Protein AF-M6ZSZ3-F1 (afdb_monomer_lite)

Organism: NCBI:txid1193029

Secondary structure (DSSP, 8-state):
--PPPTT--------TTSPPBPPPEE-BPP-SSSTTPPPBTHHHHHHHHHHTT-TT--EEETT-TTGGGSEEEETTEEEE-S-TT-EEEES-GGG--SEE--GGGHHHHEEEETTEEEE--S--GGGGSS---PPPPEEEEPPSEEEE---SSHHHHTTSTT-GGG---HHHHHHHHHHHS-TT-EEEEEESS---S-TTTEEEEEEEEEE-STTSPPEEEEEEEE--

Radius of gyration: 18.66 Å; chains: 1; bounding box: 53×41×51 Å

pLDDT: mean 83.31, std 17.2, range [32.62, 98.5]

Structure (mmCIF, N/CA/C/O backbone):
data_AF-M6ZSZ3-F1
#
_entry.id   AF-M6ZSZ3-F1
#
loop_
_atom_site.group_PDB
_atom_site.id
_atom_site.type_symbol
_atom_site.label_atom_id
_atom_site.label_alt_id
_atom_site.label_comp_id
_atom_site.label_asym_id
_atom_site.label_entity_id
_atom_site.label_seq_id
_atom_site.pdbx_PDB_ins_code
_atom_site.Cartn_x
_atom_site.Cartn_y
_atom_site.Cartn_z
_atom_site.occupancy
_atom_site.B_iso_or_equiv
_atom_site.auth_seq_id
_atom_site.auth_comp_id
_atom_site.auth_asym_id
_atom_site.auth_atom_id
_atom_site.pdbx_PDB_model_num
ATOM 1 N N . MET A 1 1 ? 32.249 -10.716 31.948 1.00 37.41 1 MET A N 1
ATOM 2 C CA . MET A 1 1 ? 31.843 -10.524 30.539 1.00 37.41 1 MET A CA 1
ATOM 3 C C . MET A 1 1 ? 31.683 -11.897 29.918 1.00 37.41 1 MET A C 1
ATOM 5 O O . MET A 1 1 ? 32.656 -12.636 29.873 1.00 37.41 1 MET A O 1
ATOM 9 N N . THR A 1 2 ? 30.470 -12.286 29.540 1.00 36.56 2 THR A N 1
ATOM 10 C CA . THR A 1 2 ? 30.207 -13.582 28.904 1.00 36.56 2 THR A CA 1
ATOM 11 C C . THR A 1 2 ? 30.373 -13.442 27.392 1.00 36.56 2 THR A C 1
ATOM 13 O O . THR A 1 2 ? 29.645 -12.696 26.741 1.00 36.56 2 THR A O 1
ATOM 16 N N . PHE A 1 3 ? 31.377 -14.125 26.840 1.00 42.56 3 PHE A N 1
ATOM 17 C CA . PHE A 1 3 ? 31.592 -14.234 25.398 1.00 42.56 3 PHE A CA 1
ATOM 18 C C . PHE A 1 3 ? 30.433 -15.018 24.769 1.00 42.56 3 PHE A C 1
ATOM 20 O O . PHE A 1 3 ? 30.128 -16.125 25.213 1.00 42.56 3 PHE A O 1
ATOM 27 N N . ARG A 1 4 ? 29.785 -14.456 23.741 1.00 41.44 4 ARG A N 1
ATOM 28 C CA . ARG A 1 4 ? 28.841 -15.202 22.896 1.00 41.44 4 ARG A CA 1
ATOM 29 C C . ARG A 1 4 ? 29.601 -15.840 21.727 1.00 41.44 4 ARG A C 1
ATOM 31 O O . ARG A 1 4 ? 30.419 -15.145 21.123 1.00 41.44 4 ARG A O 1
ATOM 38 N N . PRO A 1 5 ? 29.350 -17.118 21.392 1.00 47.47 5 PRO A N 1
ATOM 39 C CA . PRO A 1 5 ? 29.973 -17.757 20.240 1.00 47.47 5 PRO A CA 1
ATOM 40 C C . PRO A 1 5 ? 29.520 -17.093 18.938 1.00 47.47 5 PRO A C 1
ATOM 42 O O . PRO A 1 5 ? 28.344 -16.766 18.762 1.00 47.47 5 PRO A O 1
ATOM 45 N N . THR A 1 6 ? 30.449 -16.929 18.004 1.00 43.16 6 THR A N 1
ATOM 46 C CA . THR A 1 6 ? 30.169 -16.542 16.621 1.00 43.16 6 THR A CA 1
ATOM 47 C C . THR A 1 6 ? 29.217 -17.557 15.982 1.00 43.16 6 THR A C 1
ATOM 49 O O . THR A 1 6 ? 29.525 -18.743 15.917 1.00 43.16 6 THR A O 1
ATOM 52 N N . GLY A 1 7 ? 28.050 -17.092 15.523 1.00 43.25 7 GLY A N 1
ATOM 53 C CA . GLY A 1 7 ? 27.051 -17.925 14.840 1.00 43.25 7 GLY A CA 1
ATOM 54 C C . GLY A 1 7 ? 25.800 -18.277 15.651 1.00 43.25 7 GLY A C 1
ATOM 55 O O . GLY A 1 7 ? 24.940 -18.985 15.138 1.00 43.25 7 GLY A O 1
ATOM 56 N N . SER A 1 8 ? 25.636 -17.775 16.880 1.00 40.19 8 SER A N 1
ATOM 57 C CA . SER A 1 8 ? 24.341 -17.880 17.561 1.00 40.19 8 SER A CA 1
ATOM 58 C C . SER A 1 8 ? 23.297 -17.026 16.832 1.00 40.19 8 SER A C 1
ATOM 60 O O . SER A 1 8 ? 23.413 -15.796 16.833 1.00 40.19 8 SER A O 1
ATOM 62 N N . THR A 1 9 ? 22.286 -17.660 16.231 1.00 42.00 9 THR A N 1
ATOM 63 C CA . THR A 1 9 ? 21.082 -16.989 15.725 1.00 42.00 9 THR A CA 1
ATOM 64 C C . THR A 1 9 ? 20.547 -16.082 16.824 1.00 42.00 9 THR A C 1
ATOM 66 O O . THR A 1 9 ? 20.255 -16.541 17.931 1.00 42.00 9 THR A O 1
ATOM 69 N N . ILE A 1 10 ? 20.451 -14.783 16.541 1.00 45.62 10 ILE A N 1
ATOM 70 C CA . ILE A 1 10 ? 19.734 -13.862 17.415 1.00 45.62 10 ILE A CA 1
ATOM 71 C C . ILE A 1 10 ? 18.268 -14.278 17.322 1.00 45.62 10 ILE A C 1
ATOM 73 O O . ILE A 1 10 ? 17.560 -13.872 16.407 1.00 45.62 10 ILE A O 1
ATOM 77 N N . ILE A 1 11 ? 17.811 -15.107 18.258 1.00 47.00 11 ILE A N 1
ATOM 78 C CA . ILE A 1 11 ? 16.389 -15.173 18.565 1.00 47.00 11 ILE A CA 1
ATOM 79 C C . ILE A 1 11 ? 16.110 -13.830 19.232 1.00 47.00 11 ILE A C 1
ATOM 81 O O . ILE A 1 11 ? 16.438 -13.622 20.403 1.00 47.00 11 ILE A O 1
ATOM 85 N N . LEU A 1 12 ? 15.637 -12.867 18.437 1.00 45.81 12 LEU A N 1
ATOM 86 C CA . LEU A 1 12 ? 15.019 -11.658 18.958 1.00 45.81 12 LEU A CA 1
ATOM 87 C C . LEU A 1 12 ? 13.814 -12.160 19.745 1.00 45.81 12 LEU A C 1
ATOM 89 O O . LEU A 1 12 ? 12.792 -12.498 19.160 1.00 45.81 12 LEU A O 1
ATOM 93 N N . GLY A 1 13 ? 14.020 -12.354 21.048 1.00 40.59 13 GLY A N 1
ATOM 94 C CA . GLY A 1 13 ? 13.034 -12.948 21.934 1.00 40.59 13 GLY A CA 1
ATOM 95 C C . GLY A 1 13 ? 11.704 -12.211 21.866 1.00 40.59 13 GLY A C 1
ATOM 96 O O . GLY A 1 13 ? 11.657 -11.048 21.455 1.00 40.59 13 GLY A O 1
ATOM 97 N N . ASP A 1 14 ? 10.669 -12.919 22.312 1.00 41.91 14 ASP A N 1
ATOM 98 C CA . ASP A 1 14 ? 9.266 -12.526 22.463 1.00 41.91 14 ASP A CA 1
ATOM 99 C C . ASP A 1 14 ? 9.074 -11.297 23.371 1.00 41.91 14 ASP A C 1
ATOM 101 O O . ASP A 1 14 ? 8.369 -11.329 24.378 1.00 41.91 14 ASP A O 1
ATOM 105 N N . ASN A 1 15 ? 9.724 -10.182 23.053 1.00 51.09 15 ASN A N 1
ATOM 106 C CA . ASN A 1 15 ? 9.379 -8.899 23.617 1.00 51.09 15 ASN A CA 1
ATOM 107 C C . ASN A 1 15 ? 8.134 -8.422 22.859 1.00 51.09 15 ASN A C 1
ATOM 109 O O . ASN A 1 15 ? 8.239 -8.161 21.656 1.00 51.09 15 ASN A O 1
ATOM 113 N N . PRO A 1 16 ? 6.969 -8.287 23.516 1.00 51.25 16 PRO A N 1
ATOM 114 C CA . PRO A 1 16 ? 5.741 -7.858 22.857 1.00 51.25 16 PRO A CA 1
ATOM 115 C C . PRO A 1 16 ? 5.858 -6.469 22.216 1.00 51.25 16 PRO A C 1
ATOM 117 O O . PRO A 1 16 ? 4.990 -6.113 21.423 1.00 51.25 16 PRO A O 1
ATOM 120 N N . ASP A 1 17 ? 6.910 -5.698 22.505 1.00 55.78 17 ASP A N 1
ATOM 121 C CA . ASP A 1 17 ? 7.183 -4.403 21.877 1.00 55.78 17 ASP A CA 1
ATOM 122 C C . ASP A 1 17 ? 8.212 -4.430 20.736 1.00 55.78 17 ASP A C 1
ATOM 124 O O . ASP A 1 17 ? 8.362 -3.425 20.038 1.00 55.78 17 ASP A O 1
ATOM 128 N N . ASN A 1 18 ? 8.884 -5.557 20.485 1.00 62.84 18 ASN A N 1
ATOM 129 C CA . ASN A 1 18 ? 9.738 -5.688 19.307 1.00 62.84 18 ASN A CA 1
ATOM 130 C C . ASN A 1 18 ? 8.875 -6.026 18.084 1.00 62.84 18 ASN A C 1
ATOM 132 O O . ASN A 1 18 ? 8.031 -6.920 18.138 1.00 62.84 18 ASN A O 1
ATOM 136 N N . CYS A 1 19 ? 9.084 -5.320 16.967 1.00 63.12 19 CYS A N 1
ATOM 137 C CA . CYS A 1 19 ? 8.446 -5.713 15.712 1.00 63.12 19 CYS A CA 1
ATOM 138 C C . CYS A 1 19 ? 8.995 -7.085 15.300 1.00 63.12 19 CYS A C 1
ATOM 140 O O . CYS A 1 19 ? 10.220 -7.219 15.210 1.00 63.12 19 CYS A O 1
ATOM 142 N N . PRO A 1 20 ? 8.145 -8.097 15.061 1.00 74.38 20 PRO A N 1
ATOM 143 C CA . PRO A 1 20 ? 8.630 -9.387 14.610 1.00 74.38 20 PRO A CA 1
ATOM 144 C C . PRO A 1 20 ? 9.212 -9.227 13.204 1.00 74.38 20 PRO A C 1
ATOM 146 O O . PRO A 1 20 ? 8.533 -8.797 12.266 1.00 74.38 20 PRO A O 1
ATOM 149 N N . THR A 1 21 ? 10.492 -9.563 13.066 1.00 70.81 21 THR A N 1
ATOM 150 C CA . THR A 1 21 ? 11.123 -9.703 11.755 1.00 70.81 21 THR A CA 1
ATOM 151 C C . THR A 1 21 ? 10.569 -10.964 11.106 1.00 70.81 21 THR A C 1
ATOM 153 O O . THR A 1 21 ? 10.726 -12.057 11.647 1.00 70.81 21 THR A O 1
ATOM 156 N N . GLY A 1 22 ? 9.886 -10.806 9.976 1.00 68.94 22 GLY A N 1
ATOM 157 C CA . GLY A 1 22 ? 9.411 -11.915 9.161 1.00 68.94 22 GLY A CA 1
ATOM 158 C C . GLY A 1 22 ? 10.483 -12.417 8.194 1.00 68.94 22 GLY A C 1
ATOM 159 O O . GLY A 1 22 ? 11.540 -11.802 8.027 1.00 68.94 22 GLY A O 1
ATOM 160 N N . ASP A 1 23 ? 10.186 -13.531 7.525 1.00 78.25 23 ASP A N 1
ATOM 161 C CA . ASP A 1 23 ? 11.035 -14.063 6.459 1.00 78.25 23 ASP A CA 1
ATOM 162 C C . ASP A 1 23 ? 11.176 -13.075 5.289 1.00 78.25 23 ASP A C 1
ATOM 164 O O . ASP A 1 23 ? 10.326 -12.219 5.039 1.00 78.25 23 ASP A O 1
ATOM 168 N N . SER A 1 24 ? 12.263 -13.199 4.528 1.00 85.12 24 SER A N 1
ATOM 169 C CA . SER A 1 24 ? 12.476 -12.365 3.341 1.00 85.12 24 SER A CA 1
ATOM 170 C C . SER A 1 24 ? 11.533 -12.752 2.196 1.00 85.12 24 SER A C 1
ATOM 172 O O . SER A 1 24 ? 11.413 -13.922 1.836 1.00 85.12 24 SER A O 1
ATOM 174 N N . ILE A 1 25 ? 10.924 -11.753 1.556 1.00 90.19 25 ILE A N 1
ATOM 175 C CA . ILE A 1 25 ? 10.112 -11.909 0.348 1.00 90.19 25 ILE A CA 1
ATOM 176 C C . ILE A 1 25 ? 11.029 -11.752 -0.872 1.00 90.19 25 ILE A C 1
ATOM 178 O O . ILE A 1 25 ? 11.394 -10.644 -1.269 1.00 90.19 25 ILE A O 1
ATOM 182 N N . ILE A 1 26 ? 11.418 -12.876 -1.473 1.00 88.38 26 ILE A N 1
ATOM 183 C CA . ILE A 1 26 ? 12.271 -12.915 -2.669 1.00 88.38 26 ILE A CA 1
ATOM 184 C C . ILE A 1 26 ? 11.385 -13.092 -3.901 1.00 88.38 26 ILE A C 1
ATOM 186 O O . ILE A 1 26 ? 10.675 -14.090 -4.029 1.00 88.38 26 ILE A O 1
ATOM 190 N N . LEU A 1 27 ? 11.418 -12.116 -4.806 1.00 87.81 27 LEU A N 1
ATOM 191 C CA . LEU A 1 27 ? 10.521 -12.023 -5.956 1.00 87.81 27 LEU A CA 1
ATOM 192 C C . LEU A 1 27 ? 11.284 -11.781 -7.256 1.00 87.81 27 LEU A C 1
ATOM 194 O O . LEU A 1 27 ? 12.447 -11.379 -7.271 1.00 87.81 27 LEU A O 1
ATOM 198 N N . ALA A 1 28 ? 10.597 -11.993 -8.375 1.00 80.38 28 ALA A N 1
ATOM 199 C CA . ALA A 1 28 ? 11.093 -11.558 -9.670 1.00 80.38 28 ALA A CA 1
ATOM 200 C C . ALA A 1 28 ? 10.901 -10.041 -9.836 1.00 80.38 28 ALA A C 1
ATOM 202 O O . ALA A 1 28 ? 9.934 -9.451 -9.340 1.00 80.38 28 ALA A O 1
ATOM 203 N N . ARG A 1 29 ? 11.796 -9.407 -10.601 1.00 79.12 29 ARG A N 1
ATOM 204 C CA . ARG A 1 29 ? 11.652 -8.004 -11.012 1.00 79.12 29 ARG A CA 1
ATOM 205 C C . ARG A 1 29 ? 10.289 -7.772 -11.680 1.00 79.12 29 ARG A C 1
ATOM 207 O O . ARG A 1 29 ? 9.760 -8.651 -12.370 1.00 79.12 29 ARG A O 1
ATOM 214 N N . SER A 1 30 ? 9.723 -6.578 -11.498 1.00 77.00 30 SER A N 1
ATOM 215 C CA . SER A 1 30 ? 8.566 -6.155 -12.291 1.00 77.00 30 SER A CA 1
ATOM 216 C C . SER A 1 30 ? 8.933 -6.139 -13.777 1.00 77.00 30 SER A C 1
ATOM 218 O O . SER A 1 30 ? 9.976 -5.609 -14.160 1.00 77.00 30 SER A O 1
ATOM 220 N N . LYS A 1 31 ? 8.079 -6.716 -14.627 1.00 72.56 31 LYS A N 1
ATOM 221 C CA . LYS A 1 31 ? 8.217 -6.621 -16.094 1.00 72.56 31 LYS A CA 1
ATOM 222 C C . LYS A 1 31 ? 7.503 -5.392 -16.672 1.00 72.56 31 LYS A C 1
ATOM 224 O O . LYS A 1 31 ? 7.452 -5.227 -17.888 1.00 72.56 31 LYS A O 1
ATOM 229 N N . THR A 1 32 ? 6.917 -4.551 -15.821 1.00 74.88 32 THR A N 1
ATOM 230 C CA . THR A 1 32 ? 6.217 -3.336 -16.250 1.00 74.88 32 THR A CA 1
ATOM 231 C C . THR A 1 32 ? 7.206 -2.183 -16.435 1.00 74.88 32 THR A C 1
ATOM 233 O O . THR A 1 32 ? 8.197 -2.087 -15.718 1.00 74.88 32 THR A O 1
ATOM 236 N N . LYS A 1 33 ? 6.946 -1.301 -17.410 1.00 78.69 33 LYS A N 1
ATOM 237 C CA . LYS A 1 33 ? 7.771 -0.102 -17.663 1.00 78.69 33 LYS A CA 1
ATOM 238 C C . LYS A 1 33 ? 7.469 1.060 -16.704 1.00 78.69 33 LYS A C 1
ATOM 240 O O . LYS A 1 33 ? 8.048 2.128 -16.849 1.00 78.69 33 LYS A O 1
ATOM 245 N N . TYR A 1 34 ? 6.542 0.871 -15.768 1.00 84.62 34 TYR A N 1
ATOM 246 C CA . TYR A 1 34 ? 6.142 1.897 -14.813 1.00 84.62 34 TYR A CA 1
ATOM 247 C C . TYR A 1 34 ? 7.197 2.023 -13.708 1.00 84.62 34 TYR A C 1
ATOM 249 O O . TYR A 1 34 ? 7.602 1.024 -13.111 1.00 84.62 34 TYR A O 1
ATOM 257 N N . TYR A 1 35 ? 7.663 3.242 -13.442 1.00 86.44 35 TYR A N 1
ATOM 258 C CA . TYR A 1 35 ? 8.581 3.480 -12.336 1.00 86.44 35 TYR A CA 1
ATOM 259 C C . TYR A 1 35 ? 7.837 3.334 -11.008 1.00 86.44 35 TYR A C 1
ATOM 261 O O . TYR A 1 35 ? 6.734 3.843 -10.861 1.00 86.44 35 TYR A O 1
ATOM 269 N N . GLY A 1 36 ? 8.424 2.628 -10.043 1.00 84.38 36 GLY A N 1
ATOM 270 C CA . GLY A 1 36 ? 7.750 2.379 -8.766 1.00 84.38 36 GLY A CA 1
ATOM 271 C C . GLY A 1 36 ? 6.819 1.170 -8.758 1.00 84.38 36 GLY A C 1
ATOM 272 O O . GLY A 1 36 ? 6.183 0.897 -7.754 1.00 84.38 36 GLY A O 1
ATOM 273 N N . ALA A 1 37 ? 6.737 0.409 -9.850 1.00 87.94 37 ALA A N 1
ATOM 274 C CA . ALA A 1 37 ? 5.824 -0.720 -9.906 1.00 87.94 37 ALA A CA 1
ATOM 275 C C . ALA A 1 37 ? 6.141 -1.795 -8.845 1.00 87.94 37 ALA A C 1
ATOM 277 O O . ALA A 1 37 ? 7.310 -2.071 -8.522 1.00 87.94 37 ALA A O 1
ATOM 278 N N . TYR A 1 38 ? 5.097 -2.454 -8.338 1.00 90.12 38 TYR A N 1
ATOM 279 C CA . TYR A 1 38 ? 5.269 -3.593 -7.446 1.00 90.12 38 TYR A CA 1
ATOM 280 C C . TYR A 1 38 ? 6.152 -4.682 -8.083 1.00 90.12 38 TYR A C 1
ATOM 282 O O . TYR A 1 38 ? 6.103 -4.924 -9.294 1.00 90.12 38 TYR A O 1
ATOM 290 N N . PRO A 1 39 ? 6.982 -5.381 -7.296 1.00 89.06 39 PRO A N 1
ATOM 291 C CA . PRO A 1 39 ? 7.632 -6.593 -7.766 1.00 89.06 39 PRO A CA 1
ATOM 292 C C . PRO A 1 39 ? 6.596 -7.631 -8.205 1.00 89.06 39 PRO A C 1
ATOM 294 O O . PRO A 1 39 ? 5.498 -7.708 -7.649 1.00 89.06 39 PRO A O 1
ATOM 297 N N . SER A 1 40 ? 6.959 -8.461 -9.182 1.00 86.19 40 SER A N 1
ATOM 298 C CA . SER A 1 40 ? 6.060 -9.498 -9.691 1.00 86.19 40 SER A CA 1
ATOM 299 C C . SER A 1 40 ? 5.760 -10.512 -8.583 1.00 86.19 40 SER A C 1
ATOM 301 O O . SER A 1 40 ? 6.690 -11.097 -8.027 1.00 86.19 40 SER A O 1
ATOM 303 N N . GLY A 1 41 ? 4.481 -10.735 -8.273 1.00 87.25 41 GLY A N 1
ATOM 304 C CA . GLY A 1 41 ? 4.064 -11.656 -7.212 1.00 87.25 41 GLY A CA 1
ATOM 305 C C . GLY A 1 41 ? 3.996 -11.041 -5.808 1.00 87.25 41 GLY A C 1
ATOM 306 O O . GLY A 1 41 ? 3.723 -11.768 -4.854 1.00 87.25 41 GLY A O 1
ATOM 307 N N . LEU A 1 42 ? 4.298 -9.743 -5.632 1.00 91.88 42 LEU A N 1
ATOM 308 C CA . LEU A 1 42 ? 4.304 -9.137 -4.295 1.00 91.88 42 LEU A CA 1
ATOM 309 C C . LEU A 1 42 ? 2.902 -9.080 -3.693 1.00 91.88 42 LEU A C 1
ATOM 311 O O . LEU A 1 42 ? 2.727 -9.486 -2.545 1.00 91.88 42 LEU A O 1
ATOM 315 N N . LEU A 1 43 ? 1.922 -8.576 -4.447 1.00 92.94 43 LEU A N 1
ATOM 316 C CA . LEU A 1 43 ? 0.564 -8.374 -3.942 1.00 92.94 43 LEU A CA 1
ATOM 317 C C . LEU A 1 43 ? -0.066 -9.696 -3.474 1.00 92.94 43 LEU A C 1
ATOM 319 O O . LEU A 1 43 ? -0.710 -9.736 -2.430 1.00 92.94 43 LEU A O 1
ATOM 323 N N . GLU A 1 44 ? 0.215 -10.797 -4.169 1.00 90.38 44 GLU A N 1
ATOM 324 C CA . GLU A 1 44 ? -0.199 -12.159 -3.818 1.00 90.38 44 GLU A CA 1
ATOM 325 C C . GLU A 1 44 ? 0.371 -12.623 -2.471 1.00 90.38 44 GLU A C 1
ATOM 327 O O . GLU A 1 44 ? -0.255 -13.421 -1.774 1.00 90.38 44 GLU A O 1
ATOM 332 N N . ARG A 1 45 ? 1.559 -12.133 -2.094 1.00 91.50 45 ARG A N 1
ATOM 333 C CA . ARG A 1 45 ? 2.210 -12.455 -0.817 1.00 91.50 45 ARG A CA 1
ATOM 334 C C . ARG A 1 45 ? 1.719 -11.563 0.311 1.00 91.50 45 ARG A C 1
ATOM 336 O O . ARG A 1 45 ? 1.472 -12.067 1.400 1.00 91.50 45 ARG A O 1
ATOM 343 N N . ILE A 1 46 ? 1.583 -10.260 0.068 1.00 94.06 46 ILE A N 1
ATOM 344 C CA . ILE A 1 46 ? 1.268 -9.303 1.135 1.00 94.06 46 ILE A CA 1
ATOM 345 C C . ILE A 1 46 ? -0.227 -9.206 1.433 1.00 94.06 46 ILE A C 1
ATOM 347 O O . ILE A 1 46 ? -0.595 -8.943 2.575 1.00 94.06 46 ILE A O 1
ATOM 351 N N . ARG A 1 47 ? -1.107 -9.472 0.458 1.00 94.31 47 ARG A N 1
ATOM 352 C CA . ARG A 1 47 ? -2.558 -9.423 0.674 1.00 94.31 47 ARG A CA 1
ATOM 353 C C . ARG A 1 47 ? -3.013 -10.390 1.781 1.00 94.31 47 ARG A C 1
ATOM 355 O O . ARG A 1 47 ? -3.675 -9.920 2.706 1.00 94.31 47 ARG A O 1
ATOM 362 N N . PRO A 1 48 ? -2.641 -11.687 1.786 1.00 93.88 48 PRO A N 1
ATOM 363 C CA . PRO A 1 48 ? -2.998 -12.589 2.884 1.00 93.88 48 PRO A CA 1
ATOM 364 C C . PRO A 1 48 ? -2.487 -12.131 4.255 1.00 93.88 48 PRO A C 1
ATOM 366 O O . PRO A 1 48 ? -3.169 -12.356 5.249 1.00 93.88 48 PRO A O 1
ATOM 369 N N . LEU A 1 49 ? -1.337 -11.447 4.316 1.00 94.00 49 LEU A N 1
ATOM 370 C CA . LEU A 1 49 ? -0.796 -10.907 5.570 1.00 94.00 49 LEU A CA 1
ATOM 371 C C . LEU A 1 49 ? -1.637 -9.749 6.125 1.00 94.00 49 LEU A C 1
ATOM 373 O O . LEU A 1 49 ? -1.647 -9.523 7.330 1.00 94.00 49 LEU A O 1
ATOM 377 N N . LEU A 1 50 ? -2.332 -9.014 5.254 1.00 96.19 50 LEU A N 1
ATOM 378 C CA . LEU A 1 50 ? -3.147 -7.862 5.635 1.00 96.19 50 LEU A CA 1
ATOM 379 C C . LEU A 1 50 ? -4.603 -8.225 5.938 1.00 96.19 50 LEU A C 1
ATOM 381 O O . LEU A 1 50 ? -5.220 -7.588 6.787 1.00 96.19 50 LEU A O 1
ATOM 385 N N . VAL A 1 51 ? -5.170 -9.210 5.233 1.00 95.44 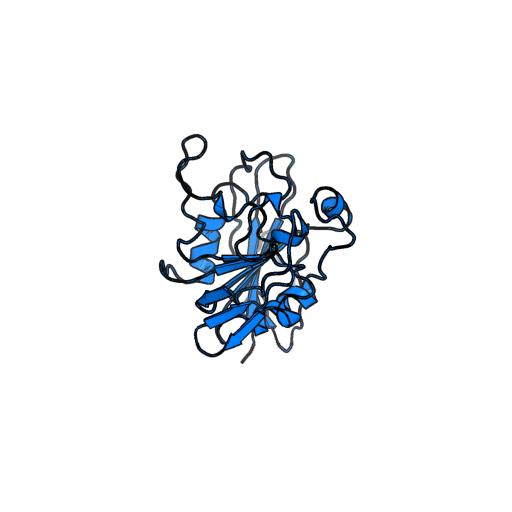51 VAL A N 1
ATOM 386 C CA . VAL A 1 51 ? -6.613 -9.522 5.312 1.00 95.44 51 VAL A CA 1
ATOM 387 C C . VAL A 1 51 ? -6.928 -11.006 5.534 1.00 95.44 51 VAL A C 1
ATOM 389 O O . VAL A 1 51 ? -8.077 -11.415 5.403 1.00 95.44 51 VAL A O 1
ATOM 392 N N . GLY A 1 52 ? -5.933 -11.838 5.857 1.00 91.12 52 GLY A N 1
ATOM 393 C CA . GLY A 1 52 ? -6.146 -13.225 6.297 1.00 91.12 52 GLY A CA 1
ATOM 394 C C . GLY A 1 52 ? -6.778 -14.158 5.257 1.00 91.12 52 GLY A C 1
ATOM 395 O O . GLY A 1 52 ? -7.364 -15.169 5.627 1.00 91.12 52 GLY A O 1
ATOM 396 N N . GLY A 1 53 ? -6.697 -13.818 3.966 1.00 87.38 53 GLY A N 1
ATOM 397 C CA . GLY A 1 53 ? -7.312 -14.591 2.879 1.00 87.38 53 GLY A CA 1
ATOM 398 C C . GLY A 1 53 ? -8.755 -14.201 2.544 1.00 87.38 53 GLY A C 1
ATOM 399 O O . GLY A 1 53 ? -9.372 -14.847 1.701 1.00 87.38 53 GLY A O 1
ATOM 400 N N . ASP A 1 54 ? -9.288 -13.137 3.147 1.00 93.31 54 ASP A N 1
ATOM 401 C CA . ASP A 1 54 ? -10.600 -12.601 2.790 1.00 93.31 54 ASP A CA 1
ATOM 402 C C . ASP A 1 54 ? -10.607 -12.056 1.345 1.00 93.31 54 ASP A C 1
ATOM 404 O O . ASP A 1 54 ? -10.048 -10.998 1.031 1.00 93.31 54 ASP A O 1
ATOM 408 N N . ALA A 1 55 ? -11.252 -12.806 0.450 1.00 90.25 55 ALA A N 1
ATOM 409 C CA . ALA A 1 55 ? -11.390 -12.462 -0.962 1.00 90.25 55 ALA A CA 1
ATOM 410 C C . ALA A 1 55 ? -12.300 -11.242 -1.197 1.00 90.25 55 ALA A C 1
ATOM 412 O O . ALA A 1 55 ? -12.168 -10.568 -2.219 1.00 90.25 55 ALA A O 1
ATOM 413 N N . GLU A 1 56 ? -13.185 -10.934 -0.246 1.00 94.19 56 GLU A N 1
ATOM 414 C CA . GLU A 1 56 ? -14.123 -9.811 -0.311 1.00 94.19 56 GLU A CA 1
ATOM 415 C C . GLU A 1 56 ? -13.557 -8.537 0.322 1.00 94.19 56 GLU A C 1
ATOM 417 O O . GLU A 1 56 ? -14.116 -7.455 0.133 1.00 94.19 56 GLU A O 1
ATOM 422 N N . ALA A 1 57 ? -12.446 -8.637 1.057 1.00 95.06 57 ALA A N 1
ATOM 423 C CA . ALA A 1 57 ? -11.826 -7.490 1.700 1.00 95.06 57 ALA A CA 1
ATOM 424 C C . ALA A 1 57 ? -11.411 -6.419 0.682 1.00 95.06 57 ALA A C 1
ATOM 426 O O . ALA A 1 57 ? -10.724 -6.699 -0.301 1.00 95.06 57 ALA A O 1
ATOM 427 N N . THR A 1 58 ? -11.756 -5.169 0.975 1.00 96.88 58 THR A N 1
ATOM 428 C CA . THR A 1 58 ? -11.210 -4.005 0.275 1.00 96.88 58 THR A CA 1
ATOM 429 C C . THR A 1 58 ? -9.865 -3.618 0.882 1.00 96.88 58 THR A C 1
ATOM 431 O O . THR A 1 58 ? -9.783 -3.376 2.093 1.00 96.88 58 THR A O 1
ATOM 434 N N . ILE A 1 59 ? -8.830 -3.522 0.043 1.00 97.88 59 ILE A N 1
ATOM 435 C CA . ILE A 1 59 ? -7.554 -2.880 0.376 1.00 97.88 59 ILE A CA 1
ATOM 436 C C . ILE A 1 59 ? -7.438 -1.553 -0.378 1.00 97.88 59 ILE A C 1
ATOM 438 O O . ILE A 1 59 ? -7.692 -1.483 -1.580 1.00 97.88 59 ILE A O 1
ATOM 442 N N . LEU A 1 60 ? -7.046 -0.499 0.337 1.00 97.44 60 LEU A N 1
ATOM 443 C CA . LEU A 1 60 ? -6.782 0.823 -0.231 1.00 97.44 60 LEU A CA 1
ATOM 444 C C . LEU A 1 60 ? -5.294 0.961 -0.601 1.00 97.44 60 LEU A C 1
ATOM 446 O O . LEU A 1 60 ? -4.437 0.811 0.263 1.00 97.44 60 LEU A O 1
ATOM 450 N N . HIS A 1 61 ? -4.965 1.255 -1.858 1.00 97.31 61 HIS A N 1
ATOM 451 C CA . HIS A 1 61 ? -3.578 1.408 -2.338 1.00 97.31 61 HIS A CA 1
ATOM 452 C C . HIS A 1 61 ? -3.213 2.898 -2.481 1.00 97.31 61 HIS A C 1
ATOM 454 O O . HIS A 1 61 ? -3.931 3.619 -3.178 1.00 97.31 61 HIS A O 1
ATOM 460 N N . ILE A 1 62 ? -2.146 3.371 -1.810 1.00 95.12 62 ILE A N 1
ATOM 461 C CA . ILE A 1 62 ? -1.886 4.812 -1.575 1.00 95.12 62 ILE A CA 1
ATOM 462 C C . ILE A 1 62 ? -0.385 5.200 -1.554 1.00 95.12 62 ILE A C 1
ATOM 464 O O . ILE A 1 62 ? 0.324 4.889 -0.604 1.00 95.12 62 ILE A O 1
ATOM 468 N N . PRO A 1 63 ? 0.111 6.036 -2.475 1.00 94.00 63 PRO A N 1
ATOM 469 C CA . PRO A 1 63 ? -0.348 6.156 -3.848 1.00 94.00 63 PRO A CA 1
ATOM 470 C C . PRO A 1 63 ? -0.453 4.772 -4.498 1.00 94.00 63 PRO A C 1
ATOM 472 O O . PRO A 1 63 ? 0.353 3.886 -4.221 1.00 94.00 63 PRO A O 1
ATOM 475 N N . GLY A 1 64 ? -1.482 4.562 -5.309 1.00 88.38 64 GLY A N 1
ATOM 476 C CA . GLY A 1 64 ? -1.770 3.260 -5.902 1.00 88.38 64 GLY A CA 1
ATOM 477 C C . GLY A 1 64 ? -0.980 2.969 -7.175 1.00 88.38 64 GLY A C 1
ATOM 478 O O . GLY A 1 64 ? -0.844 1.801 -7.540 1.00 88.38 64 GLY A O 1
ATOM 479 N N . GLY A 1 65 ? -0.476 3.992 -7.870 1.00 91.25 65 GLY A N 1
ATOM 480 C CA . GLY A 1 65 ? 0.132 3.860 -9.189 1.00 91.25 65 GLY A CA 1
ATOM 481 C C . GLY A 1 65 ? -0.691 2.946 -10.099 1.00 91.25 65 GLY A C 1
ATOM 482 O O . GLY A 1 65 ? -1.917 3.028 -10.163 1.00 91.25 65 GLY A O 1
ATOM 483 N N . LYS A 1 66 ? -0.017 1.983 -10.733 1.00 91.19 66 LYS A N 1
ATOM 484 C CA . LYS A 1 66 ? -0.651 0.958 -11.578 1.00 91.19 66 LYS A CA 1
ATOM 485 C C . LYS A 1 66 ? -0.988 -0.341 -10.837 1.00 91.19 66 LYS A C 1
ATOM 487 O O . LYS A 1 66 ? -0.899 -1.416 -11.425 1.00 91.19 66 LYS A O 1
ATOM 492 N N . ALA A 1 67 ? -1.344 -0.282 -9.550 1.00 92.12 67 ALA A N 1
ATOM 493 C CA . ALA A 1 67 ? -1.689 -1.468 -8.754 1.00 92.12 67 ALA A CA 1
ATOM 494 C C . ALA A 1 67 ? -2.790 -2.326 -9.399 1.00 92.12 67 ALA A C 1
ATOM 496 O O . ALA A 1 67 ? -2.672 -3.549 -9.417 1.00 92.12 67 ALA A O 1
ATOM 497 N N . ALA A 1 68 ? -3.813 -1.699 -9.989 1.00 90.94 68 ALA A N 1
ATOM 498 C CA . ALA A 1 68 ? -4.921 -2.400 -10.645 1.00 90.94 68 ALA A CA 1
ATOM 499 C C . ALA A 1 68 ? -4.470 -3.270 -11.833 1.00 90.94 68 ALA A C 1
ATOM 501 O O . ALA A 1 68 ? -5.095 -4.285 -12.140 1.00 90.94 68 ALA A O 1
ATOM 502 N N . ASP A 1 69 ? -3.336 -2.931 -12.456 1.00 88.44 69 ASP A N 1
ATOM 503 C CA . ASP A 1 69 ? -2.768 -3.715 -13.546 1.00 88.44 69 ASP A CA 1
ATOM 504 C C . ASP A 1 69 ? -2.160 -5.044 -13.052 1.00 88.44 69 ASP A C 1
ATOM 506 O O . ASP A 1 69 ? -1.763 -5.875 -13.869 1.00 88.44 69 ASP A O 1
ATOM 510 N N . TYR A 1 70 ? -2.028 -5.281 -11.743 1.00 84.62 70 TYR A N 1
ATOM 511 C CA . TYR A 1 70 ? -1.488 -6.527 -11.173 1.00 84.62 70 TYR A CA 1
ATOM 512 C C . TYR A 1 70 ? -2.541 -7.640 -11.084 1.00 84.62 70 TYR A C 1
ATOM 514 O O . TYR A 1 70 ? -2.579 -8.405 -10.124 1.00 84.62 70 TYR A O 1
ATOM 522 N N . ASN A 1 71 ? -3.360 -7.741 -12.130 1.00 85.19 71 ASN A N 1
ATOM 523 C CA . ASN A 1 71 ? -4.324 -8.805 -12.355 1.00 85.19 71 ASN A CA 1
ATOM 524 C C . ASN A 1 71 ? -4.193 -9.369 -13.777 1.00 85.19 71 ASN A C 1
ATOM 526 O O . ASN A 1 71 ? -3.818 -8.668 -14.720 1.00 85.19 71 ASN A O 1
ATOM 530 N N . GLY A 1 72 ? -4.524 -10.651 -13.930 1.00 83.56 72 GLY A N 1
ATOM 531 C CA . GLY A 1 72 ? -4.496 -11.360 -15.210 1.00 83.56 72 GLY A CA 1
ATOM 532 C C . GLY A 1 72 ? -3.143 -11.998 -15.530 1.00 83.56 72 GLY A C 1
ATOM 533 O O . GLY A 1 72 ? -2.277 -12.137 -14.671 1.00 83.56 72 GLY A O 1
ATOM 534 N N . VAL A 1 73 ? -2.956 -12.436 -16.778 1.00 80.75 73 VAL A N 1
ATOM 535 C CA . VAL A 1 73 ? -1.737 -13.148 -17.198 1.00 80.75 73 VAL A CA 1
ATOM 536 C C . VAL A 1 73 ? -0.724 -12.167 -17.783 1.00 80.75 73 VAL A C 1
ATOM 538 O O . VAL A 1 73 ? -0.949 -11.586 -18.844 1.00 80.75 73 VAL A O 1
ATOM 541 N N . LYS A 1 74 ? 0.432 -12.018 -17.128 1.00 72.62 74 LYS A N 1
ATOM 542 C CA . LYS A 1 74 ? 1.539 -11.168 -17.588 1.00 72.62 74 LYS A CA 1
ATOM 543 C C . LYS A 1 74 ? 2.811 -11.976 -17.782 1.00 72.62 74 LYS A C 1
ATOM 545 O O . LYS A 1 74 ? 3.400 -12.486 -16.833 1.00 72.62 74 LYS A O 1
ATOM 550 N N . GLY A 1 75 ? 3.259 -12.081 -19.034 1.00 68.00 75 GLY A N 1
ATOM 551 C CA . GLY A 1 75 ? 4.492 -12.794 -19.378 1.00 68.00 75 GLY A CA 1
ATOM 552 C C . GLY A 1 75 ? 4.506 -14.252 -18.900 1.00 68.00 75 GLY A C 1
ATOM 553 O O . GLY A 1 75 ? 5.545 -14.702 -18.418 1.00 68.00 75 GLY A O 1
ATOM 554 N N . GLY A 1 76 ? 3.354 -14.933 -18.987 1.00 74.19 76 GLY A N 1
ATOM 555 C CA . GLY A 1 76 ? 3.152 -16.330 -18.580 1.00 74.19 76 GLY A CA 1
ATOM 556 C C . GLY A 1 76 ? 2.832 -16.549 -17.097 1.00 74.19 76 GLY A C 1
ATOM 557 O O . GLY A 1 76 ? 2.635 -17.690 -16.696 1.00 74.19 76 GLY A O 1
ATOM 558 N N . ILE A 1 77 ? 2.772 -15.488 -16.286 1.00 72.25 77 ILE A N 1
ATOM 559 C CA . ILE A 1 77 ? 2.474 -15.567 -14.850 1.00 72.25 77 ILE A CA 1
ATOM 560 C C . ILE A 1 77 ? 1.071 -15.015 -14.605 1.00 72.25 77 ILE A C 1
ATOM 562 O O . ILE A 1 77 ? 0.776 -13.889 -15.007 1.00 72.25 77 ILE A O 1
ATOM 566 N N . THR A 1 78 ? 0.220 -15.795 -13.943 1.00 81.38 78 THR A N 1
ATOM 567 C CA . THR A 1 78 ? -1.089 -15.334 -13.469 1.00 81.38 78 THR A CA 1
ATOM 568 C C . THR A 1 78 ? -0.902 -14.490 -12.215 1.00 81.38 78 THR A C 1
ATOM 570 O O . THR A 1 78 ? -0.386 -14.984 -11.215 1.00 81.38 78 THR A O 1
ATOM 573 N N . LEU A 1 79 ? -1.314 -13.229 -12.283 1.00 82.06 79 LEU A N 1
ATOM 574 C CA . LEU A 1 79 ? -1.349 -12.298 -11.163 1.00 82.06 79 LEU A CA 1
ATOM 575 C C . LEU A 1 79 ? -2.792 -12.145 -10.676 1.00 82.06 79 LEU A C 1
ATOM 577 O O . LEU A 1 79 ? -3.716 -12.008 -11.485 1.00 82.06 79 LEU A O 1
ATOM 581 N N . THR A 1 80 ? -2.979 -12.196 -9.363 1.00 86.06 80 THR A N 1
ATOM 582 C CA . THR A 1 80 ? -4.292 -12.093 -8.693 1.00 86.06 80 THR A CA 1
ATOM 583 C C . THR A 1 80 ? -4.211 -11.299 -7.392 1.00 86.06 80 THR A C 1
ATOM 585 O O . THR A 1 80 ? -5.099 -11.388 -6.543 1.00 86.06 80 THR A O 1
ATOM 588 N N . GLY A 1 81 ? -3.093 -10.607 -7.163 1.00 87.44 81 GLY A N 1
ATOM 589 C CA . GLY A 1 81 ? -2.836 -9.936 -5.898 1.00 87.44 81 GLY A CA 1
ATOM 590 C C . GLY A 1 81 ? -3.664 -8.666 -5.693 1.00 87.44 81 GLY A C 1
ATOM 591 O O . GLY A 1 81 ? -3.893 -8.287 -4.544 1.00 87.44 81 GLY A O 1
ATOM 592 N N . PHE A 1 82 ? -4.136 -8.027 -6.769 1.00 93.50 82 PHE A N 1
ATOM 593 C CA . PHE A 1 82 ? -5.059 -6.898 -6.670 1.00 93.50 82 PHE A CA 1
ATOM 594 C C . PHE A 1 82 ? -6.494 -7.415 -6.504 1.00 93.50 82 PHE A C 1
ATOM 596 O O . PHE A 1 82 ? -7.064 -8.042 -7.398 1.00 93.50 82 PHE A O 1
ATOM 603 N N . GLY A 1 83 ? -7.080 -7.187 -5.331 1.00 93.81 83 GLY A N 1
ATOM 604 C CA . GLY A 1 83 ? -8.402 -7.705 -4.994 1.00 93.81 83 GLY A CA 1
ATOM 605 C C . GLY A 1 83 ? -9.504 -7.106 -5.862 1.00 93.81 83 GLY A C 1
ATOM 606 O O . GLY A 1 83 ? -9.429 -5.961 -6.293 1.00 93.81 83 GLY A O 1
ATOM 607 N N . LYS A 1 84 ? -10.586 -7.861 -6.067 1.00 92.81 84 LYS A N 1
ATOM 608 C CA . LYS A 1 84 ? -11.741 -7.399 -6.856 1.00 92.81 84 LYS A CA 1
ATOM 609 C C . LYS A 1 84 ? -12.407 -6.128 -6.301 1.00 92.81 84 LYS A C 1
ATOM 611 O O . LYS A 1 84 ? -13.030 -5.396 -7.058 1.00 92.81 84 LYS A O 1
ATOM 616 N N . ASN A 1 85 ? -12.276 -5.898 -4.992 1.00 95.00 85 ASN A N 1
ATOM 617 C CA . ASN A 1 85 ? -12.843 -4.757 -4.275 1.00 95.00 85 ASN A CA 1
ATOM 618 C C . ASN A 1 85 ? -11.761 -3.756 -3.838 1.00 95.00 85 ASN A C 1
ATOM 620 O O . ASN A 1 85 ? -12.055 -2.890 -3.013 1.00 95.00 85 ASN A O 1
ATOM 624 N N . ASP A 1 86 ? -10.516 -3.908 -4.302 1.00 96.38 86 ASP A N 1
ATOM 625 C CA . ASP A 1 86 ? -9.436 -2.981 -3.969 1.00 96.38 86 ASP A CA 1
ATOM 626 C C . ASP A 1 86 ? -9.661 -1.632 -4.651 1.00 96.38 86 ASP A C 1
ATOM 628 O O . ASP A 1 86 ? -10.223 -1.544 -5.742 1.00 96.38 86 ASP A O 1
ATOM 632 N N . VAL A 1 87 ? -9.214 -0.573 -3.981 1.00 95.00 87 VAL A N 1
ATOM 633 C CA . VAL A 1 87 ? -9.408 0.812 -4.416 1.00 95.00 87 VAL A CA 1
ATOM 634 C C . VAL A 1 87 ? -8.047 1.488 -4.504 1.00 95.00 87 VAL A C 1
ATOM 636 O O . VAL A 1 87 ? -7.239 1.387 -3.580 1.00 95.00 87 VAL A O 1
ATOM 639 N N . THR A 1 88 ? -7.778 2.190 -5.602 1.00 95.12 88 THR A N 1
ATOM 640 C CA . THR A 1 88 ? -6.548 2.969 -5.792 1.00 95.12 88 THR A CA 1
ATOM 641 C C . THR A 1 88 ? -6.780 4.457 -5.550 1.00 95.12 88 THR A C 1
ATOM 643 O O . THR A 1 88 ? -7.769 5.033 -6.010 1.00 95.12 88 THR A O 1
ATOM 646 N N . VAL A 1 89 ? -5.841 5.090 -4.845 1.00 93.19 89 VAL A N 1
ATOM 647 C CA . VAL A 1 89 ? -5.763 6.546 -4.688 1.00 93.19 89 VAL A CA 1
ATOM 648 C C . VAL A 1 89 ? -4.463 7.020 -5.311 1.00 93.19 89 VAL A C 1
ATOM 650 O O . VAL A 1 89 ? -3.402 6.556 -4.905 1.00 93.19 89 VAL A O 1
ATOM 653 N N . ASP A 1 90 ? -4.512 7.938 -6.266 1.00 92.62 90 ASP A N 1
ATOM 654 C CA . ASP A 1 90 ? -3.300 8.522 -6.847 1.00 92.62 90 ASP A CA 1
ATOM 655 C C . ASP A 1 90 ? -3.543 9.964 -7.293 1.00 92.62 90 ASP A C 1
ATOM 657 O O . ASP A 1 90 ? -4.686 10.377 -7.466 1.00 92.62 90 ASP A O 1
ATOM 661 N N . LEU A 1 91 ? -2.472 10.734 -7.465 1.00 90.50 91 LEU A N 1
ATOM 662 C CA . LEU A 1 91 ? -2.524 12.087 -8.013 1.00 90.50 91 LEU A CA 1
ATOM 663 C C . LEU A 1 91 ? -2.224 12.103 -9.521 1.00 90.50 91 LEU A C 1
ATOM 665 O O . LEU A 1 91 ? -2.519 13.095 -10.182 1.00 90.50 91 LEU A O 1
ATOM 669 N N . ASP A 1 92 ? -1.654 11.025 -10.064 1.00 90.06 92 ASP A N 1
ATOM 670 C CA . ASP A 1 92 ? -1.416 10.873 -11.497 1.00 90.06 92 ASP A CA 1
ATOM 671 C C . ASP A 1 92 ? -2.676 10.358 -12.228 1.00 90.06 92 ASP A C 1
ATOM 673 O O . ASP A 1 92 ? -3.047 9.190 -12.054 1.00 90.06 92 ASP A O 1
ATOM 677 N N . PRO A 1 93 ? -3.336 11.174 -13.075 1.00 89.00 93 PRO A N 1
ATOM 678 C CA . PRO A 1 93 ? -4.496 10.724 -13.843 1.00 89.00 93 PRO A CA 1
ATOM 679 C C . PRO A 1 93 ? -4.157 9.609 -14.848 1.00 89.00 93 PRO A C 1
ATOM 681 O O . PRO A 1 93 ? -5.025 8.790 -15.147 1.00 89.00 93 PRO A O 1
ATOM 684 N N . GLU A 1 94 ? -2.906 9.497 -15.311 1.00 89.81 94 GLU A N 1
ATOM 685 C CA . GLU A 1 94 ? -2.469 8.449 -16.252 1.00 89.81 94 GLU A CA 1
ATOM 686 C C . GLU A 1 94 ? -2.383 7.059 -15.601 1.00 89.81 94 GLU A C 1
ATOM 688 O O . GLU A 1 94 ? -2.304 6.029 -16.282 1.00 89.81 94 GLU A O 1
ATOM 693 N N . CYS A 1 95 ? -2.410 7.005 -14.267 1.00 89.62 95 CYS A N 1
ATOM 694 C CA . CYS A 1 95 ? -2.562 5.761 -13.521 1.00 89.62 95 CYS A CA 1
ATOM 695 C C . CYS A 1 95 ? -4.024 5.289 -13.445 1.00 89.62 95 CYS A C 1
ATOM 697 O O . CYS A 1 95 ? -4.266 4.176 -12.983 1.00 89.62 95 CYS A O 1
ATOM 699 N N . ASN A 1 96 ? -4.982 6.100 -13.918 1.00 90.31 96 ASN A N 1
ATOM 700 C CA . ASN A 1 96 ? -6.424 5.844 -13.869 1.00 90.31 96 ASN A CA 1
ATOM 701 C C . ASN A 1 96 ? -6.908 5.371 -12.477 1.00 90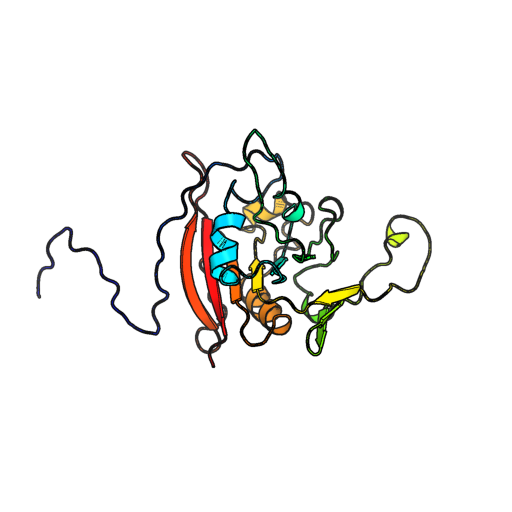.31 96 ASN A C 1
ATOM 703 O O . ASN A 1 96 ? -7.484 4.282 -12.358 1.00 90.31 96 ASN A O 1
ATOM 707 N N . PRO A 1 97 ? -6.632 6.134 -11.397 1.00 91.44 97 PRO A N 1
ATOM 708 C CA . PRO A 1 97 ? -6.999 5.717 -10.052 1.00 91.44 97 PRO A CA 1
ATOM 709 C C . PRO A 1 97 ? -8.517 5.756 -9.842 1.00 91.44 97 PRO A C 1
ATOM 711 O O . PRO A 1 97 ? -9.216 6.586 -10.423 1.00 91.44 97 PRO A O 1
ATOM 714 N N . ASN A 1 98 ? -9.037 4.922 -8.936 1.00 91.56 98 ASN A N 1
ATOM 715 C CA . ASN A 1 98 ? -10.439 5.029 -8.513 1.00 91.56 98 ASN A CA 1
ATOM 716 C C . ASN A 1 98 ? -10.725 6.378 -7.835 1.00 91.56 98 ASN A C 1
ATOM 718 O O . ASN A 1 98 ? -11.837 6.896 -7.920 1.00 91.56 98 ASN A O 1
ATOM 722 N N . ILE A 1 99 ? -9.722 6.921 -7.141 1.00 88.69 99 ILE A N 1
ATOM 723 C CA . ILE A 1 99 ? -9.775 8.186 -6.418 1.00 88.69 99 ILE A CA 1
ATOM 724 C C . ILE A 1 99 ? -8.587 9.049 -6.867 1.00 88.69 99 ILE A C 1
ATOM 726 O O . ILE A 1 99 ? -7.451 8.821 -6.450 1.00 88.69 99 ILE A O 1
ATOM 730 N N . LEU A 1 100 ? -8.849 10.067 -7.691 1.00 88.31 100 LEU A N 1
ATOM 731 C CA . LEU A 1 100 ? -7.843 11.062 -8.076 1.00 88.31 100 LEU A CA 1
ATOM 732 C C . LEU A 1 100 ? -7.673 12.092 -6.945 1.00 88.31 100 LEU A C 1
ATOM 734 O O . LEU A 1 100 ? -8.538 12.947 -6.734 1.00 88.31 100 LEU A O 1
ATOM 738 N N . CYS A 1 101 ? -6.592 11.992 -6.172 1.00 86.94 101 CYS A N 1
ATOM 739 C CA . CYS A 1 101 ? -6.378 12.795 -4.970 1.00 86.94 101 CYS A CA 1
ATOM 740 C C . CYS A 1 101 ? -4.892 12.954 -4.611 1.00 86.94 101 CYS A C 1
ATOM 742 O O . CYS A 1 101 ? -4.107 12.011 -4.672 1.00 86.94 101 CYS A O 1
ATOM 744 N N . ASP A 1 102 ? -4.526 14.143 -4.123 1.00 90.12 102 ASP A N 1
ATOM 745 C CA . ASP A 1 102 ? -3.273 14.338 -3.392 1.00 90.12 102 ASP A CA 1
ATOM 746 C C . ASP A 1 102 ? -3.361 13.619 -2.040 1.00 90.12 102 ASP A C 1
ATOM 748 O O . ASP A 1 102 ? -4.017 14.091 -1.108 1.00 90.12 102 ASP A O 1
ATOM 752 N N . VAL A 1 103 ? -2.663 12.488 -1.923 1.00 91.88 103 VAL A N 1
ATOM 753 C CA . VAL A 1 103 ? -2.697 11.616 -0.738 1.00 91.88 103 VAL A CA 1
ATOM 754 C C . VAL A 1 103 ? -2.279 12.3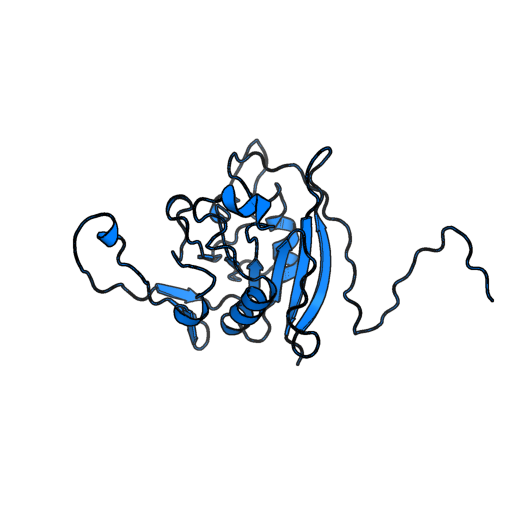21 0.557 1.00 91.88 103 VAL A C 1
ATOM 756 O O . VAL A 1 103 ? -2.633 11.873 1.644 1.00 91.88 103 VAL A O 1
ATOM 759 N N . ARG A 1 104 ? -1.578 13.462 0.484 1.00 92.00 104 ARG A N 1
ATOM 760 C CA . ARG A 1 104 ? -1.234 14.279 1.665 1.00 92.00 104 ARG A CA 1
ATOM 761 C C . ARG A 1 104 ? -2.460 14.904 2.334 1.00 92.00 104 ARG A C 1
ATOM 763 O O . ARG A 1 104 ? -2.376 15.307 3.496 1.00 92.00 104 ARG A O 1
ATOM 770 N N . LYS A 1 105 ? -3.559 14.999 1.583 1.00 88.44 105 LYS A N 1
ATOM 771 C CA . LYS A 1 105 ? -4.848 15.591 1.954 1.00 88.44 105 LYS A CA 1
ATOM 772 C C . LYS A 1 105 ? -5.962 14.544 2.004 1.00 88.44 105 LYS A C 1
ATOM 774 O O . LYS A 1 105 ? -7.132 14.895 1.907 1.00 88.44 105 LYS A O 1
ATOM 779 N N . ILE A 1 106 ? -5.623 13.256 2.116 1.00 87.75 106 ILE A N 1
ATOM 780 C CA . ILE A 1 106 ? -6.612 12.176 2.018 1.00 87.75 106 ILE A CA 1
ATOM 781 C C . ILE A 1 106 ? -7.719 12.295 3.080 1.00 87.75 106 ILE A C 1
ATOM 783 O O . ILE A 1 106 ? -8.890 12.157 2.741 1.00 87.75 106 ILE A O 1
ATOM 787 N N . CYS A 1 107 ? -7.384 12.673 4.319 1.00 88.06 107 CYS A N 1
ATOM 788 C CA . CYS A 1 107 ? -8.370 12.910 5.383 1.00 88.06 107 CYS A CA 1
ATOM 789 C C . CYS A 1 107 ? -9.247 14.149 5.157 1.00 88.06 107 CYS A C 1
ATOM 791 O O . CYS A 1 107 ? -10.332 14.231 5.720 1.00 88.06 107 CYS A O 1
ATOM 793 N N . ASP A 1 108 ? -8.818 15.097 4.320 1.00 85.69 108 ASP A N 1
ATOM 794 C CA . ASP A 1 108 ? -9.632 16.270 3.977 1.00 85.69 108 ASP A CA 1
ATOM 795 C C . ASP A 1 108 ? -10.709 15.917 2.938 1.00 85.69 108 ASP A C 1
ATOM 797 O O . ASP A 1 108 ? -11.593 16.722 2.643 1.00 85.69 108 ASP A O 1
ATOM 801 N N . ARG A 1 109 ? -10.589 14.743 2.303 1.00 82.12 109 ARG A N 1
ATOM 802 C CA . ARG A 1 109 ? -11.372 14.353 1.122 1.00 82.12 109 ARG A CA 1
ATOM 803 C C . ARG A 1 109 ? -12.152 13.068 1.306 1.00 82.12 109 ARG A C 1
ATOM 805 O O . ARG A 1 109 ? -13.167 12.891 0.635 1.00 82.12 109 ARG A O 1
ATOM 812 N N . VAL A 1 110 ? -11.676 12.187 2.176 1.00 86.69 110 VAL A N 1
ATOM 813 C CA . VAL A 1 110 ? -12.289 10.901 2.476 1.00 86.69 110 VAL A CA 1
ATOM 814 C C . VAL A 1 110 ? -12.859 10.944 3.883 1.00 86.69 110 VAL A C 1
ATOM 816 O O . VAL A 1 110 ? -12.126 11.080 4.858 1.00 86.69 110 VAL A O 1
ATOM 819 N N . GLU A 1 111 ? -14.170 10.772 3.983 1.00 88.81 111 GLU A N 1
ATOM 820 C CA . GLU A 1 111 ? -14.862 10.612 5.252 1.00 88.81 111 GLU A CA 1
ATOM 821 C C . GLU A 1 111 ? -15.246 9.144 5.449 1.00 88.81 111 GLU A C 1
ATOM 823 O O . GLU A 1 111 ? -15.911 8.544 4.603 1.00 88.81 111 GLU A O 1
ATOM 828 N N . ALA A 1 112 ? -14.850 8.552 6.574 1.00 91.25 112 ALA A N 1
ATOM 829 C CA . ALA A 1 112 ? -15.234 7.192 6.923 1.00 91.25 112 ALA A CA 1
ATOM 830 C C . ALA A 1 112 ? -16.471 7.192 7.833 1.00 91.25 112 ALA A C 1
ATOM 832 O O . ALA A 1 112 ? -16.445 7.720 8.945 1.00 91.25 112 ALA A O 1
ATOM 833 N N . LYS A 1 113 ? -17.560 6.564 7.378 1.00 90.56 113 LYS A N 1
ATOM 834 C CA . LYS A 1 113 ? -18.855 6.520 8.073 1.00 90.56 113 LYS A CA 1
ATOM 835 C C . LYS A 1 113 ? -19.413 5.104 8.030 1.00 90.56 113 LYS A C 1
ATOM 837 O O . LYS A 1 113 ? -19.760 4.597 6.965 1.00 90.56 113 LYS A O 1
ATOM 842 N N . GLY A 1 114 ? -19.504 4.475 9.201 1.00 91.88 114 GLY A N 1
ATOM 843 C CA . GLY A 1 114 ? -19.929 3.081 9.317 1.00 91.88 114 GLY A CA 1
ATOM 844 C C . GLY A 1 114 ? -19.012 2.147 8.527 1.00 91.88 114 GLY A C 1
ATOM 845 O O . GLY A 1 114 ? -17.796 2.139 8.739 1.00 91.88 114 GLY A O 1
ATOM 846 N N . ASP A 1 115 ? -19.613 1.392 7.612 1.00 93.00 115 ASP A N 1
ATOM 847 C CA . ASP A 1 115 ? -18.995 0.403 6.727 1.00 93.00 115 ASP A CA 1
ATOM 848 C C . ASP A 1 115 ? -18.558 0.975 5.370 1.00 93.00 115 ASP A C 1
ATOM 850 O O . ASP A 1 115 ? -18.183 0.213 4.479 1.00 93.00 115 ASP A O 1
ATOM 854 N N . LYS A 1 116 ? -18.589 2.303 5.196 1.00 94.06 116 LYS A N 1
ATOM 855 C CA . LYS A 1 116 ? -18.268 2.977 3.933 1.00 94.06 116 LYS A CA 1
ATOM 856 C C . LYS A 1 116 ? -17.255 4.102 4.102 1.00 94.06 116 LYS A C 1
ATOM 858 O O . LYS A 1 116 ? -17.133 4.706 5.170 1.00 94.06 116 LYS A O 1
ATOM 863 N N . ILE A 1 117 ? -16.569 4.405 3.006 1.00 91.75 117 ILE A N 1
ATOM 864 C CA . ILE A 1 117 ? -15.838 5.655 2.813 1.00 91.75 117 ILE A CA 1
ATOM 865 C C . ILE A 1 117 ? -16.537 6.492 1.743 1.00 91.75 117 ILE A C 1
ATOM 867 O O . ILE A 1 117 ? -17.006 5.967 0.732 1.00 91.75 117 ILE A O 1
ATOM 871 N N . TYR A 1 118 ? -16.607 7.793 1.994 1.00 90.19 118 TYR A N 1
ATOM 872 C CA . TYR A 1 118 ? -17.228 8.792 1.138 1.00 90.19 118 TYR A CA 1
ATOM 873 C C . TYR A 1 118 ? -16.131 9.730 0.669 1.00 90.19 118 TYR A C 1
ATOM 875 O O . TYR A 1 118 ? -15.511 10.421 1.477 1.00 90.19 118 TYR A O 1
ATOM 883 N N . PHE A 1 119 ? -15.868 9.736 -0.629 1.00 84.19 119 PHE A N 1
ATOM 884 C CA . PHE A 1 119 ? -14.881 10.619 -1.220 1.00 84.19 119 PHE A CA 1
ATOM 885 C C . PHE A 1 119 ? -15.576 11.804 -1.876 1.00 84.19 119 PHE A C 1
ATOM 887 O O . PHE A 1 119 ? -16.378 11.635 -2.797 1.00 84.19 119 PHE A O 1
ATOM 894 N N . SER A 1 120 ? -15.244 12.999 -1.397 1.00 75.62 120 SER A N 1
ATOM 895 C CA . SER A 1 120 ? -15.638 14.262 -2.017 1.00 75.62 120 SER A CA 1
ATOM 896 C C . SER A 1 120 ? -14.601 14.611 -3.085 1.00 75.62 120 SER A C 1
ATOM 898 O O . SER A 1 120 ? -13.484 15.004 -2.719 1.00 75.62 120 SER A O 1
ATOM 900 N N . PRO A 1 121 ? -14.911 14.461 -4.388 1.00 60.59 121 PRO A N 1
ATOM 901 C CA . PRO A 1 121 ? -13.930 14.728 -5.424 1.00 60.59 121 PRO A CA 1
ATOM 902 C C . PRO A 1 121 ? -13.502 16.189 -5.371 1.00 60.59 121 PRO A C 1
ATOM 904 O O . PRO A 1 121 ? -14.300 17.085 -5.102 1.00 60.59 121 PRO A O 1
ATOM 907 N N . LEU A 1 122 ? -12.220 16.429 -5.623 1.00 53.78 122 LEU A N 1
ATOM 908 C CA . LEU A 1 122 ? -11.688 17.782 -5.748 1.00 53.78 122 LEU A CA 1
ATOM 909 C C . LEU A 1 122 ? -12.140 18.454 -7.045 1.00 53.78 122 LEU A C 1
ATOM 911 O O . LEU A 1 122 ? -12.168 19.678 -7.123 1.00 53.78 122 LEU A O 1
ATOM 915 N N . ILE A 1 123 ? -12.419 17.650 -8.066 1.00 47.16 123 ILE A N 1
ATOM 916 C CA . ILE A 1 123 ? -12.402 18.058 -9.460 1.00 47.16 123 ILE A CA 1
ATOM 917 C C . ILE A 1 123 ? -13.375 17.137 -10.211 1.00 47.16 123 ILE A C 1
ATOM 919 O O . ILE A 1 123 ? -13.206 15.917 -10.210 1.00 47.16 123 ILE A O 1
ATOM 923 N N . ASP A 1 124 ? -14.401 17.726 -10.823 1.00 42.66 124 ASP A N 1
ATOM 924 C CA . ASP A 1 124 ? -15.088 17.128 -11.967 1.00 42.66 124 ASP A CA 1
ATOM 925 C C . ASP A 1 124 ? -14.022 16.860 -13.050 1.00 42.66 124 ASP A C 1
ATOM 927 O O . ASP A 1 124 ? -13.254 17.776 -13.360 1.00 42.66 124 ASP A O 1
ATOM 931 N N . PRO A 1 125 ? -13.915 15.646 -13.621 1.00 43.31 125 PRO A N 1
ATOM 932 C CA . PRO A 1 125 ? -13.024 15.358 -14.751 1.00 43.31 125 PRO A CA 1
ATOM 933 C C . PRO A 1 125 ? -13.070 16.404 -15.887 1.00 43.31 125 PRO A C 1
ATOM 935 O O . PRO A 1 125 ? -12.116 16.521 -16.658 1.00 43.31 125 PRO A O 1
ATOM 938 N N . SER A 1 126 ? -14.141 17.204 -15.965 1.00 41.44 126 SER A N 1
ATOM 939 C CA . SER A 1 126 ? -14.289 18.369 -16.843 1.00 41.44 126 SER A CA 1
ATOM 940 C C . SER A 1 126 ? -13.293 19.524 -16.620 1.00 41.44 126 SER A C 1
ATOM 942 O O . SER A 1 126 ? -13.141 20.359 -17.508 1.00 41.44 126 SER A O 1
ATOM 944 N N . LEU A 1 127 ? -12.524 19.586 -15.525 1.00 42.94 127 LEU A N 1
ATOM 945 C CA . LEU A 1 127 ? -11.430 20.574 -15.402 1.00 42.94 127 LEU A CA 1
ATOM 946 C C . LEU A 1 127 ? -10.217 20.259 -16.296 1.00 42.94 127 LEU A C 1
ATOM 948 O O . LEU A 1 127 ? -9.304 21.078 -16.391 1.00 42.94 127 LEU A O 1
ATOM 952 N N . PHE A 1 128 ? -10.239 19.128 -17.011 1.00 47.47 128 PHE A N 1
ATOM 953 C CA . PHE A 1 128 ? -9.371 18.884 -18.165 1.00 47.47 128 PHE A CA 1
ATOM 954 C C . PHE A 1 128 ? -10.087 19.016 -19.516 1.00 47.47 128 PHE A C 1
ATOM 956 O O . PHE A 1 128 ? -9.401 19.044 -20.529 1.00 47.47 128 PHE A O 1
ATOM 963 N N . ASN A 1 129 ? -11.420 19.145 -19.549 1.00 38.28 129 ASN A N 1
ATOM 964 C CA . ASN A 1 129 ? -12.220 19.498 -20.728 1.00 38.28 129 ASN A CA 1
ATOM 965 C C . ASN A 1 129 ? -13.650 19.908 -20.308 1.00 38.28 129 ASN A C 1
ATOM 967 O O . ASN A 1 129 ? -14.520 19.062 -20.130 1.00 38.28 129 ASN A O 1
ATOM 971 N N . SER A 1 130 ? -13.876 21.217 -20.181 1.00 35.06 130 SER A N 1
ATOM 972 C CA . SER A 1 130 ? -15.180 21.898 -20.246 1.00 35.06 130 SER A CA 1
ATOM 973 C C . SER A 1 130 ? -16.316 21.455 -19.293 1.00 35.06 130 SER A C 1
ATOM 975 O O . SER A 1 130 ? -17.104 20.569 -19.616 1.00 35.06 130 SER A O 1
ATOM 977 N N . GLY A 1 131 ? -16.542 22.247 -18.236 1.00 32.62 131 GLY A N 1
ATOM 978 C CA . GLY A 1 131 ? -17.888 22.564 -17.725 1.00 32.62 131 GLY A CA 1
ATOM 979 C C . GLY A 1 131 ? -18.246 22.007 -16.345 1.00 32.62 131 GLY A C 1
ATOM 980 O O . GLY A 1 131 ? -18.396 20.802 -16.186 1.00 32.62 131 GLY A O 1
ATOM 981 N N . ASP A 1 132 ? -18.474 22.917 -15.391 1.00 39.41 132 ASP A N 1
ATOM 982 C CA . ASP A 1 132 ? -18.951 22.666 -14.024 1.00 39.41 132 ASP A CA 1
ATOM 983 C C . ASP A 1 132 ? -20.150 21.699 -13.968 1.00 39.41 132 ASP A C 1
ATOM 985 O O . ASP A 1 132 ? -21.297 22.084 -14.220 1.00 39.41 132 ASP A O 1
ATOM 989 N N . LYS A 1 133 ? -19.918 20.452 -13.547 1.00 41.97 133 LYS A N 1
ATOM 990 C CA . LYS A 1 133 ? -20.949 19.606 -12.941 1.00 41.97 133 LYS A CA 1
ATOM 991 C C . LYS A 1 133 ? -20.579 19.323 -11.491 1.00 41.97 133 LYS A C 1
ATOM 993 O O . LYS A 1 133 ? -19.427 19.075 -11.150 1.00 41.97 133 LYS A O 1
ATOM 998 N N . GLN A 1 134 ? -21.585 19.356 -10.616 1.00 43.38 134 GLN A N 1
ATOM 999 C CA . GLN A 1 134 ? -21.441 18.949 -9.219 1.00 43.38 134 GLN A CA 1
ATOM 1000 C C . GLN A 1 134 ? -20.810 17.554 -9.154 1.00 43.38 134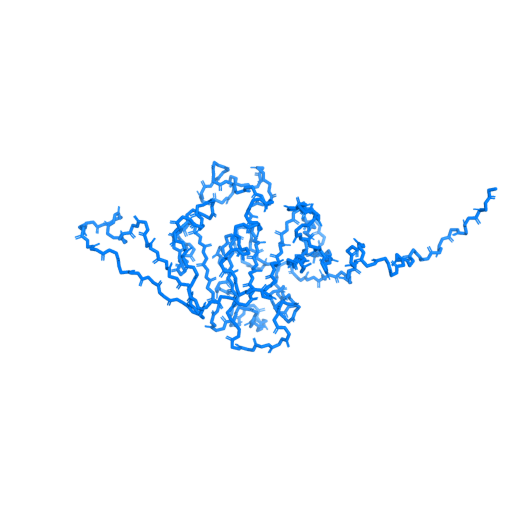 GLN A C 1
ATOM 1002 O O . GLN A 1 134 ? -21.373 16.578 -9.653 1.00 43.38 134 GLN A O 1
ATOM 1007 N N . ALA A 1 135 ? -19.627 17.474 -8.550 1.00 57.59 135 ALA A N 1
ATOM 1008 C CA . ALA A 1 135 ? -18.890 16.232 -8.425 1.00 57.59 135 ALA A CA 1
ATOM 1009 C C . ALA A 1 135 ? -19.700 15.234 -7.579 1.00 57.59 135 ALA A C 1
ATOM 1011 O O . ALA A 1 135 ? -20.030 15.502 -6.424 1.00 57.59 135 ALA A O 1
ATOM 1012 N N . THR A 1 136 ? -20.054 14.087 -8.162 1.00 65.31 136 THR A N 1
ATOM 1013 C CA . THR A 1 136 ? -20.783 13.035 -7.443 1.00 65.31 136 THR A CA 1
ATOM 1014 C C . THR A 1 136 ? -19.862 12.428 -6.390 1.00 65.31 136 THR A C 1
ATOM 1016 O O . THR A 1 136 ? -18.764 11.978 -6.716 1.00 65.31 136 THR A O 1
ATOM 1019 N N . THR A 1 137 ? -20.296 12.410 -5.129 1.00 80.19 137 THR A N 1
ATOM 1020 C CA . THR A 1 137 ? -19.579 11.714 -4.055 1.00 80.19 137 THR A CA 1
ATOM 1021 C C . THR A 1 137 ? -19.403 10.247 -4.428 1.00 80.19 137 THR A C 1
ATOM 1023 O O . THR A 1 137 ? -20.385 9.539 -4.662 1.00 80.19 137 THR A O 1
ATOM 1026 N N . LEU A 1 138 ? -18.155 9.784 -4.464 1.00 85.88 138 LEU A N 1
ATOM 1027 C CA . LEU A 1 138 ? -17.855 8.373 -4.681 1.00 85.88 138 LEU A CA 1
ATOM 1028 C C . LEU A 1 138 ? -17.959 7.633 -3.350 1.00 85.88 138 LEU A C 1
ATOM 1030 O O . LEU A 1 138 ? -17.517 8.134 -2.315 1.00 85.88 138 LEU A O 1
ATOM 1034 N N . ILE A 1 139 ? -18.553 6.443 -3.377 1.00 90.50 139 ILE A N 1
ATOM 1035 C CA . ILE A 1 139 ? -18.813 5.644 -2.181 1.00 90.50 139 ILE A CA 1
ATOM 1036 C C . ILE A 1 139 ? -18.192 4.269 -2.379 1.00 90.50 139 ILE A C 1
ATOM 1038 O O . ILE A 1 139 ? -18.510 3.579 -3.346 1.00 90.50 139 ILE A O 1
ATOM 1042 N N . PHE A 1 140 ? -17.348 3.859 -1.437 1.00 91.88 140 PHE A N 1
ATOM 1043 C CA . PHE A 1 140 ? -16.707 2.545 -1.442 1.00 91.88 140 PHE A CA 1
ATOM 1044 C C . PHE A 1 140 ? -16.921 1.840 -0.100 1.00 91.88 140 PHE A C 1
ATOM 1046 O O . PHE A 1 140 ? -17.140 2.516 0.913 1.00 91.88 140 PHE A O 1
ATOM 1053 N N . PRO A 1 141 ? -16.831 0.499 -0.050 1.00 94.44 141 PRO A N 1
ATOM 1054 C CA . PRO A 1 141 ? -16.703 -0.215 1.213 1.00 94.44 141 PRO A CA 1
ATOM 1055 C C . PRO A 1 141 ? -15.520 0.328 2.016 1.00 94.44 141 PRO A C 1
ATOM 1057 O O . PRO A 1 141 ? -14.470 0.662 1.461 1.00 94.44 141 PRO A O 1
ATOM 1060 N N . ARG A 1 142 ? -15.682 0.417 3.334 1.00 95.94 142 ARG A N 1
ATOM 1061 C CA . ARG A 1 142 ? -14.616 0.869 4.219 1.00 95.94 142 ARG A CA 1
ATOM 1062 C C . ARG A 1 142 ? -13.475 -0.151 4.183 1.00 95.94 142 ARG A C 1
ATOM 1064 O O . ARG A 1 142 ? -13.715 -1.321 4.491 1.00 95.94 142 ARG A O 1
ATOM 1071 N N . PRO A 1 143 ? -12.247 0.255 3.818 1.00 97.25 143 PRO A N 1
ATOM 1072 C CA . PRO A 1 143 ? -11.171 -0.702 3.617 1.00 97.25 143 PRO A CA 1
ATOM 1073 C C . PRO A 1 143 ? -10.794 -1.427 4.913 1.00 97.25 143 PRO A C 1
ATOM 1075 O O . PRO A 1 143 ? -10.704 -0.820 5.986 1.00 97.25 143 PRO A O 1
ATOM 1078 N N . LYS A 1 144 ? -10.541 -2.736 4.800 1.00 97.69 144 LYS A N 1
ATOM 1079 C CA . LYS A 1 144 ? -10.025 -3.564 5.902 1.00 97.69 144 LYS A CA 1
ATOM 1080 C C . LYS A 1 144 ? -8.525 -3.380 6.097 1.00 97.69 144 LYS A C 1
ATOM 1082 O O . LYS A 1 144 ? -8.021 -3.586 7.194 1.00 97.69 144 LYS A O 1
ATOM 1087 N N . ALA A 1 145 ? -7.820 -2.981 5.046 1.00 98.31 145 ALA A N 1
ATOM 1088 C CA . ALA A 1 145 ? -6.407 -2.660 5.108 1.00 98.31 145 ALA A CA 1
ATOM 1089 C C . ALA A 1 145 ? -6.041 -1.587 4.078 1.00 98.31 145 ALA A C 1
ATOM 1091 O O . ALA A 1 145 ? -6.835 -1.252 3.196 1.00 98.31 145 ALA A O 1
ATOM 1092 N N . ALA A 1 146 ? -4.820 -1.078 4.176 1.00 98.31 146 ALA A N 1
ATOM 1093 C CA . ALA A 1 146 ? -4.199 -0.265 3.143 1.00 98.31 146 ALA A CA 1
ATOM 1094 C C . ALA A 1 146 ? -2.786 -0.755 2.825 1.00 98.31 146 ALA A C 1
ATOM 1096 O O . ALA A 1 146 ? -2.124 -1.350 3.677 1.00 98.31 146 ALA A O 1
ATOM 1097 N N . ILE A 1 147 ? -2.319 -0.465 1.614 1.00 98.38 147 ILE A N 1
ATOM 1098 C CA . ILE A 1 147 ? -0.922 -0.595 1.205 1.00 98.38 147 ILE A CA 1
ATOM 1099 C C . ILE A 1 147 ? -0.428 0.786 0.796 1.00 98.38 147 ILE A C 1
ATOM 1101 O O . ILE A 1 147 ? -1.017 1.426 -0.074 1.00 98.38 147 ILE A O 1
ATOM 1105 N N . ILE A 1 148 ? 0.662 1.227 1.418 1.00 97.69 148 ILE A N 1
ATOM 1106 C CA . ILE A 1 148 ? 1.350 2.462 1.072 1.00 97.69 148 ILE A CA 1
ATOM 1107 C C . ILE A 1 148 ? 2.597 2.141 0.254 1.00 97.69 148 ILE A C 1
ATOM 1109 O O . ILE A 1 148 ? 3.516 1.523 0.785 1.00 97.69 148 ILE A O 1
ATOM 1113 N N . ASP A 1 149 ? 2.649 2.598 -0.996 1.00 94.62 149 ASP A N 1
ATOM 1114 C CA . ASP A 1 149 ? 3.819 2.500 -1.889 1.00 94.62 149 ASP A CA 1
ATOM 1115 C C . ASP A 1 149 ? 4.139 3.891 -2.448 1.00 94.62 149 ASP A C 1
ATOM 1117 O O . ASP A 1 149 ? 3.962 4.205 -3.624 1.00 94.62 149 ASP A O 1
ATOM 1121 N N . ARG A 1 150 ? 4.517 4.802 -1.545 1.00 91.88 150 ARG A N 1
ATOM 1122 C CA . ARG A 1 150 ? 4.868 6.174 -1.931 1.00 91.88 150 ARG A CA 1
ATOM 1123 C C . ARG A 1 150 ? 6.183 6.189 -2.715 1.00 91.88 150 ARG A C 1
ATOM 1125 O O . ARG A 1 150 ? 7.013 5.299 -2.534 1.00 91.88 150 ARG A O 1
ATOM 1132 N N . PRO A 1 151 ? 6.462 7.266 -3.470 1.00 84.38 151 PRO A N 1
ATOM 1133 C CA . PRO A 1 151 ? 7.797 7.480 -4.002 1.00 84.38 151 PRO A CA 1
ATOM 1134 C C . PRO A 1 151 ? 8.854 7.377 -2.891 1.00 84.38 151 PRO A C 1
ATOM 1136 O O . PRO A 1 151 ? 8.850 8.143 -1.928 1.00 84.38 151 PRO A O 1
ATOM 1139 N N . TYR A 1 152 ? 9.725 6.372 -2.990 1.00 79.62 152 TYR A N 1
ATOM 1140 C CA . TYR A 1 152 ? 10.509 5.855 -1.860 1.00 79.62 152 TYR A CA 1
ATOM 1141 C C . TYR A 1 152 ? 11.372 6.916 -1.154 1.00 79.62 152 TYR A C 1
ATOM 1143 O O . TYR A 1 152 ? 11.553 6.917 0.067 1.00 79.62 152 TYR A O 1
ATOM 1151 N N . SER A 1 153 ? 11.905 7.866 -1.921 1.00 84.75 153 SER A N 1
ATOM 1152 C CA . SER A 1 153 ? 12.739 8.964 -1.433 1.00 84.75 153 SER A CA 1
ATOM 1153 C C . SER A 1 153 ? 12.511 10.229 -2.256 1.00 84.75 153 SER A C 1
ATOM 1155 O O . SER A 1 153 ? 11.915 10.178 -3.330 1.00 84.75 153 SER A O 1
ATOM 1157 N N . GLU A 1 154 ? 13.032 11.360 -1.779 1.00 86.62 154 GLU A N 1
ATOM 1158 C CA . GLU A 1 154 ? 13.050 12.616 -2.542 1.00 86.62 154 GLU A CA 1
ATOM 1159 C C . GLU A 1 154 ? 13.765 12.466 -3.888 1.00 86.62 154 GLU A C 1
ATOM 1161 O O . GLU A 1 154 ? 13.296 13.003 -4.885 1.00 86.62 154 GLU A O 1
ATOM 1166 N N . PHE A 1 155 ? 14.841 11.673 -3.932 1.00 86.75 155 PHE A N 1
ATOM 1167 C CA . PHE A 1 155 ? 15.568 11.374 -5.166 1.00 86.75 155 PHE A CA 1
ATOM 1168 C C . PHE A 1 155 ? 14.700 10.601 -6.167 1.00 86.75 155 PHE A C 1
ATOM 1170 O O . PHE A 1 155 ? 14.693 10.904 -7.356 1.00 86.75 155 PHE A O 1
ATOM 1177 N N . HIS A 1 156 ? 13.933 9.617 -5.692 1.00 87.12 156 HIS A N 1
ATOM 1178 C CA . HIS A 1 156 ? 13.074 8.820 -6.567 1.00 87.12 156 HIS A CA 1
ATOM 1179 C C . HIS A 1 156 ? 11.795 9.546 -6.975 1.00 87.12 156 HIS A C 1
ATOM 1181 O O . HIS A 1 156 ? 11.238 9.216 -8.018 1.00 87.12 156 HIS A O 1
ATOM 1187 N N . ALA A 1 157 ? 11.339 10.518 -6.184 1.00 90.38 157 ALA A N 1
ATOM 1188 C CA . ALA A 1 157 ? 10.057 11.178 -6.380 1.00 90.38 157 ALA A CA 1
ATOM 1189 C C . ALA A 1 157 ? 9.946 11.965 -7.690 1.00 90.38 157 ALA A C 1
ATOM 1191 O O . ALA A 1 157 ? 8.854 12.032 -8.241 1.00 90.38 157 ALA A O 1
ATOM 1192 N N . ASP A 1 158 ? 11.056 12.466 -8.237 1.00 91.94 158 ASP A N 1
ATOM 1193 C CA . ASP A 1 158 ? 11.064 13.138 -9.545 1.00 91.94 158 ASP A CA 1
ATOM 1194 C C . ASP A 1 158 ? 10.839 12.171 -10.733 1.00 91.94 158 ASP A C 1
ATOM 1196 O O . ASP A 1 158 ? 10.585 12.625 -11.843 1.00 91.94 158 ASP A O 1
ATOM 1200 N N . ASN A 1 159 ? 10.870 10.845 -10.520 1.00 90.44 159 ASN A N 1
ATOM 1201 C CA . ASN A 1 159 ? 10.509 9.851 -11.548 1.00 90.44 159 ASN A CA 1
ATOM 1202 C C . ASN A 1 159 ? 9.000 9.567 -11.625 1.00 90.44 159 ASN A C 1
ATOM 1204 O O . ASN A 1 159 ? 8.563 8.819 -12.499 1.00 90.44 159 ASN A O 1
ATOM 1208 N N . TYR A 1 160 ? 8.215 10.103 -10.691 1.00 88.50 160 TYR A N 1
ATOM 1209 C CA . TYR A 1 160 ? 6.761 9.971 -10.680 1.00 88.50 160 TYR A CA 1
ATOM 1210 C C . TYR A 1 160 ? 6.150 11.249 -11.244 1.00 88.50 160 TYR A C 1
ATOM 1212 O O . TYR A 1 160 ? 6.654 12.335 -10.968 1.00 88.50 160 TYR A O 1
ATOM 1220 N N . THR A 1 161 ? 5.040 11.134 -11.976 1.00 89.69 161 THR A N 1
ATOM 1221 C CA . THR A 1 161 ? 4.371 12.271 -12.630 1.00 89.69 161 THR A CA 1
ATOM 1222 C C . THR A 1 161 ? 4.088 13.444 -11.681 1.00 89.69 161 THR A C 1
ATOM 1224 O O . THR A 1 161 ? 4.377 14.578 -12.061 1.00 89.69 161 THR A O 1
ATOM 1227 N N . PRO A 1 162 ? 3.611 13.231 -10.432 1.00 87.75 162 PRO A N 1
ATOM 1228 C CA . PRO A 1 162 ? 3.434 14.337 -9.494 1.00 87.75 162 PRO A CA 1
ATOM 1229 C C . PRO A 1 162 ? 4.749 15.046 -9.126 1.00 87.75 162 PRO A C 1
ATOM 1231 O O . PRO A 1 162 ? 4.755 16.240 -8.849 1.00 87.75 162 PRO A O 1
ATOM 1234 N N . GLY A 1 163 ? 5.879 14.339 -9.134 1.00 89.94 163 GLY A N 1
ATOM 1235 C CA . GLY A 1 163 ? 7.185 14.875 -8.760 1.00 89.94 163 GLY A CA 1
ATOM 1236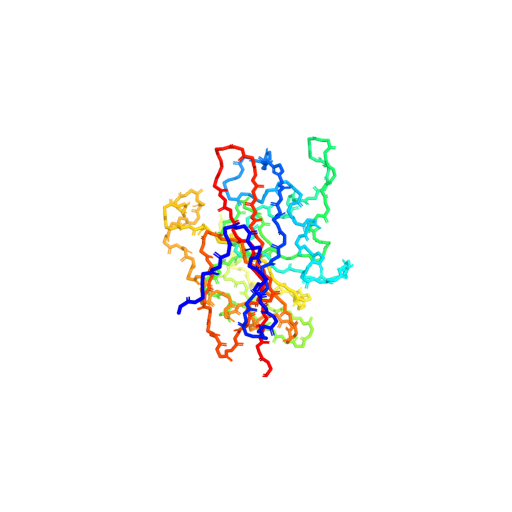 C C . GLY A 1 163 ? 7.384 15.031 -7.248 1.00 89.94 163 GLY A C 1
ATOM 1237 O O . GLY A 1 163 ? 6.464 14.877 -6.433 1.00 89.94 163 GLY A O 1
ATOM 1238 N N . LYS A 1 164 ? 8.610 15.383 -6.838 1.00 93.50 164 LYS A N 1
ATOM 1239 C CA . LYS A 1 164 ? 8.986 15.461 -5.412 1.00 93.50 164 LYS A CA 1
ATOM 1240 C C . LYS A 1 164 ? 8.182 16.446 -4.575 1.00 93.50 164 LYS A C 1
ATOM 1242 O O . LYS A 1 164 ? 8.077 16.262 -3.365 1.00 93.50 164 LYS A O 1
ATOM 1247 N N . VAL A 1 165 ? 7.593 17.473 -5.188 1.00 91.06 165 VAL A N 1
ATOM 1248 C CA . VAL A 1 165 ? 6.831 18.500 -4.457 1.00 91.06 165 VAL A CA 1
ATOM 1249 C C . VAL A 1 165 ? 5.557 17.924 -3.830 1.00 91.06 165 VAL A C 1
ATOM 1251 O O . VAL A 1 165 ? 5.011 18.518 -2.899 1.00 91.06 165 VAL A O 1
ATOM 1254 N N . PHE A 1 166 ? 5.100 16.763 -4.312 1.00 91.44 166 PHE A N 1
ATOM 1255 C CA . PHE A 1 166 ? 3.959 16.012 -3.787 1.00 91.44 166 PHE A CA 1
ATOM 1256 C C . PHE A 1 166 ? 4.366 14.786 -2.965 1.00 91.44 166 PHE A C 1
ATOM 1258 O O . PHE A 1 166 ? 3.498 14.020 -2.553 1.00 91.44 166 PHE A O 1
ATOM 1265 N N . LEU A 1 167 ? 5.658 14.605 -2.667 1.00 93.38 167 LEU A N 1
ATOM 1266 C CA . LEU A 1 167 ? 6.117 13.487 -1.851 1.00 93.38 167 LEU A CA 1
ATOM 1267 C C . LEU A 1 167 ? 5.455 13.528 -0.458 1.00 93.38 167 LEU A C 1
ATOM 1269 O O . LEU A 1 167 ? 5.652 14.497 0.285 1.00 93.38 167 LEU A O 1
ATOM 1273 N N . PRO A 1 168 ? 4.691 12.494 -0.054 1.00 94.62 168 PRO A N 1
ATOM 1274 C CA . PRO A 1 168 ? 4.052 12.496 1.250 1.00 94.62 168 PRO A CA 1
ATOM 1275 C C . PRO A 1 168 ? 5.051 12.179 2.366 1.00 94.62 168 PRO A C 1
ATOM 1277 O O . PRO A 1 168 ? 5.957 11.349 2.221 1.00 94.62 168 PRO A O 1
ATOM 1280 N N . ASN A 1 169 ? 4.840 12.800 3.530 1.00 95.75 169 ASN A N 1
ATOM 1281 C CA . ASN A 1 169 ? 5.504 12.389 4.762 1.00 95.75 169 ASN A CA 1
ATOM 1282 C C . ASN A 1 169 ? 4.959 11.019 5.187 1.00 95.75 169 ASN A C 1
ATOM 1284 O O . ASN A 1 169 ? 3.783 10.907 5.532 1.00 95.75 169 ASN A O 1
ATOM 1288 N N . LEU A 1 170 ? 5.818 9.999 5.194 1.00 96.12 170 LEU A N 1
ATOM 1289 C CA . LEU A 1 170 ? 5.402 8.615 5.428 1.00 96.12 170 LEU A CA 1
ATOM 1290 C C . LEU A 1 170 ? 4.677 8.416 6.763 1.00 96.12 170 LEU A C 1
ATOM 1292 O O . LEU A 1 170 ? 3.615 7.808 6.815 1.00 96.12 170 LEU A O 1
ATOM 1296 N N . ASN A 1 171 ? 5.233 8.965 7.844 1.00 97.25 171 ASN A N 1
ATOM 1297 C CA . ASN A 1 171 ? 4.674 8.803 9.184 1.00 97.25 171 ASN A CA 1
ATOM 1298 C C . ASN A 1 171 ? 3.301 9.472 9.305 1.00 97.25 171 ASN A C 1
ATOM 1300 O O . ASN A 1 171 ? 2.403 8.903 9.918 1.00 97.25 171 ASN A O 1
ATOM 1304 N N . LYS A 1 172 ? 3.125 10.662 8.713 1.00 96.50 172 LYS A N 1
ATOM 1305 C CA . LYS A 1 172 ? 1.813 11.318 8.649 1.00 96.50 172 LYS A CA 1
ATOM 1306 C C . LYS A 1 172 ? 0.831 10.493 7.819 1.00 96.50 172 LYS A C 1
ATOM 1308 O O . LYS A 1 172 ? -0.262 10.239 8.301 1.00 96.50 172 LYS A O 1
ATOM 1313 N N . LEU A 1 173 ? 1.240 10.026 6.638 1.00 97.12 173 LEU A N 1
ATOM 1314 C CA . LEU A 1 173 ? 0.373 9.255 5.747 1.00 97.12 173 LEU A CA 1
ATOM 1315 C C . LEU A 1 173 ? -0.128 7.961 6.404 1.00 97.12 173 LEU A C 1
ATOM 1317 O O . LEU A 1 173 ? -1.302 7.635 6.274 1.00 97.12 173 LEU A O 1
ATOM 1321 N N . ILE A 1 174 ? 0.721 7.260 7.165 1.00 97.44 174 ILE A N 1
ATOM 1322 C CA . ILE A 1 174 ? 0.300 6.084 7.943 1.00 97.44 174 ILE A CA 1
ATOM 1323 C C . ILE A 1 174 ? -0.792 6.460 8.952 1.00 97.44 174 ILE A C 1
ATOM 1325 O O . ILE A 1 174 ? -1.822 5.792 9.005 1.00 97.44 174 ILE A O 1
ATOM 1329 N N . ARG A 1 175 ? -0.589 7.532 9.732 1.00 97.25 175 ARG A N 1
ATOM 1330 C CA . ARG A 1 175 ? -1.572 7.995 10.727 1.00 97.25 175 ARG A CA 1
ATOM 1331 C C . ARG A 1 175 ? -2.901 8.367 10.081 1.00 97.25 175 ARG A C 1
ATOM 1333 O O . ARG A 1 175 ? -3.934 7.871 10.510 1.00 97.25 175 ARG A O 1
ATOM 1340 N N . ASP A 1 176 ? -2.846 9.175 9.028 1.00 96.25 176 ASP A N 1
ATOM 1341 C CA . ASP A 1 176 ? -4.016 9.603 8.261 1.00 96.25 176 ASP A CA 1
ATOM 1342 C C . ASP A 1 176 ? -4.784 8.399 7.696 1.00 96.25 176 ASP A C 1
ATOM 1344 O O . ASP A 1 176 ? -6.006 8.330 7.777 1.00 96.25 176 ASP A O 1
ATOM 1348 N N . THR A 1 177 ? -4.068 7.396 7.184 1.00 96.62 177 THR A N 1
ATOM 1349 C CA . THR A 1 177 ? -4.685 6.187 6.625 1.00 96.62 177 THR A CA 1
ATOM 1350 C C . THR A 1 177 ? -5.501 5.429 7.676 1.00 96.62 177 THR A C 1
ATOM 1352 O O . THR A 1 177 ? -6.599 4.963 7.374 1.00 96.62 177 THR A O 1
ATOM 1355 N N . PHE A 1 178 ? -5.033 5.353 8.928 1.00 96.94 178 PHE A N 1
ATOM 1356 C CA . PHE A 1 178 ? -5.789 4.708 10.008 1.00 96.94 178 PHE A CA 1
ATOM 1357 C C . PHE A 1 178 ? -7.110 5.407 10.355 1.00 96.94 178 PHE A C 1
ATOM 1359 O O . PHE A 1 178 ? -7.983 4.752 10.918 1.00 96.94 178 PHE A O 1
ATOM 1366 N N . GLU A 1 179 ? -7.289 6.688 10.027 1.00 94.88 179 GLU A N 1
ATOM 1367 C CA . GLU A 1 179 ? -8.575 7.378 10.220 1.00 94.88 179 GLU A CA 1
ATOM 1368 C C . GLU A 1 179 ? -9.640 6.905 9.212 1.00 94.88 179 GLU A C 1
ATOM 1370 O O . GLU A 1 179 ? -10.843 7.007 9.455 1.00 94.88 179 GLU A O 1
ATOM 1375 N N . ILE A 1 180 ? -9.203 6.326 8.090 1.00 94.69 180 ILE A N 1
ATOM 1376 C CA . ILE A 1 180 ? -10.062 5.905 6.978 1.00 94.69 180 ILE A CA 1
ATOM 1377 C C . ILE A 1 180 ? -10.404 4.411 7.071 1.00 94.69 180 ILE A C 1
ATOM 1379 O O . ILE A 1 180 ? -11.513 3.993 6.725 1.00 94.69 180 ILE A O 1
ATOM 1383 N N . LEU A 1 181 ? -9.474 3.593 7.568 1.00 96.06 181 LEU A N 1
ATOM 1384 C CA . LEU A 1 181 ? -9.665 2.148 7.722 1.00 96.06 181 LEU A CA 1
ATOM 1385 C C . LEU A 1 181 ? -10.734 1.800 8.759 1.00 96.06 181 LEU A C 1
ATOM 1387 O O . LEU A 1 181 ? -11.112 2.616 9.602 1.00 96.06 181 LEU A O 1
ATOM 1391 N N . VAL A 1 182 ? -11.230 0.563 8.710 1.00 95.31 182 VAL A N 1
ATOM 1392 C CA . VAL A 1 182 ? -11.981 -0.020 9.835 1.00 95.31 182 VAL A CA 1
ATOM 1393 C C . VAL A 1 182 ? -11.124 -0.007 11.118 1.00 95.31 182 VAL A C 1
ATOM 1395 O O . VAL A 1 182 ? -9.898 -0.080 11.015 1.00 95.31 182 VAL A O 1
ATOM 1398 N N . PRO A 1 183 ? -11.721 0.022 12.329 1.00 91.06 183 PRO A N 1
ATOM 1399 C CA . PRO A 1 183 ? -10.968 0.156 13.586 1.00 91.06 183 PRO A CA 1
ATOM 1400 C C . PRO A 1 183 ? -9.846 -0.874 13.800 1.00 91.06 183 PRO A C 1
ATOM 1402 O O . PRO A 1 183 ? -8.830 -0.565 14.413 1.00 91.06 183 PRO A O 1
ATOM 1405 N N . TRP A 1 184 ? -10.020 -2.087 13.270 1.00 91.44 184 TRP A N 1
ATOM 1406 C CA . TRP A 1 184 ? -9.076 -3.206 13.388 1.00 91.44 184 TRP A CA 1
ATOM 1407 C C . TRP A 1 184 ? -8.169 -3.374 12.165 1.00 91.44 184 TRP A C 1
ATOM 1409 O O . TRP A 1 184 ? -7.499 -4.396 12.033 1.00 91.44 184 TRP A O 1
ATOM 1419 N N . GLY A 1 185 ? -8.205 -2.420 11.236 1.00 96.12 185 GLY A N 1
ATOM 1420 C CA . GLY A 1 185 ? -7.507 -2.532 9.968 1.00 96.12 185 GLY A CA 1
ATOM 1421 C C . GLY A 1 185 ? -5.991 -2.450 10.104 1.00 96.12 185 GLY A C 1
ATOM 1422 O O . GLY A 1 185 ? -5.456 -1.959 11.100 1.00 96.12 185 GLY A O 1
ATOM 1423 N N . LEU A 1 186 ? -5.301 -2.925 9.069 1.00 98.00 186 LEU A N 1
ATOM 1424 C CA . LEU A 1 186 ? -3.840 -2.931 8.995 1.00 98.00 186 LEU A CA 1
ATOM 1425 C C . LEU A 1 186 ? -3.334 -1.988 7.903 1.00 98.00 186 LEU A C 1
ATOM 1427 O O . LEU A 1 186 ? -3.937 -1.872 6.837 1.00 98.00 186 LEU A O 1
ATOM 1431 N N . VAL A 1 187 ? -2.190 -1.353 8.148 1.00 98.50 187 VAL A N 1
ATOM 1432 C CA . VAL A 1 187 ? -1.485 -0.548 7.141 1.00 98.50 187 VAL A CA 1
ATOM 1433 C C . VAL A 1 187 ? -0.178 -1.245 6.785 1.00 98.50 187 VAL A C 1
ATOM 1435 O O . VAL A 1 187 ? 0.750 -1.296 7.591 1.00 98.50 187 VAL A O 1
ATOM 1438 N N . GLY A 1 188 ? -0.108 -1.789 5.574 1.00 98.06 188 GLY A N 1
ATOM 1439 C CA . GLY A 1 188 ? 1.130 -2.231 4.946 1.00 98.06 188 GLY A CA 1
ATOM 1440 C C . GLY A 1 188 ? 1.866 -1.049 4.323 1.00 98.06 188 GLY A C 1
ATOM 1441 O O . GLY A 1 188 ? 1.243 -0.159 3.755 1.00 98.06 188 GLY A O 1
ATOM 1442 N N . VAL A 1 189 ? 3.190 -1.027 4.407 1.00 97.62 189 VAL A N 1
ATOM 1443 C CA . VAL A 1 189 ? 4.034 0.040 3.858 1.00 97.62 189 VAL A CA 1
ATOM 1444 C C . VAL A 1 189 ? 5.210 -0.585 3.140 1.00 97.62 189 VAL A C 1
ATOM 1446 O O . VAL A 1 189 ? 5.979 -1.299 3.776 1.00 97.62 189 VAL A O 1
ATOM 1449 N N . LEU A 1 190 ? 5.371 -0.277 1.858 1.00 96.06 190 LEU A N 1
ATOM 1450 C CA . LEU A 1 190 ? 6.509 -0.651 1.036 1.00 96.06 190 LEU A CA 1
ATOM 1451 C C . LEU A 1 190 ? 7.393 0.583 0.806 1.00 96.06 190 LEU A C 1
ATOM 1453 O O . LEU A 1 190 ? 7.000 1.522 0.125 1.00 96.06 190 LEU A O 1
ATOM 1457 N N . ASP A 1 191 ? 8.579 0.613 1.412 1.00 94.44 191 ASP A N 1
ATOM 1458 C CA . ASP A 1 191 ? 9.459 1.792 1.373 1.00 94.44 191 ASP A CA 1
ATOM 1459 C C . ASP A 1 191 ? 10.937 1.397 1.565 1.00 94.44 191 ASP A C 1
ATOM 1461 O O . ASP A 1 191 ? 11.245 0.254 1.897 1.00 94.44 191 ASP A O 1
ATOM 1465 N N . TYR A 1 192 ? 11.873 2.331 1.375 1.00 91.81 192 TYR A N 1
ATOM 1466 C CA . TYR A 1 192 ? 13.280 2.152 1.775 1.00 91.81 192 TYR A CA 1
ATOM 1467 C C . TYR A 1 192 ? 13.525 2.512 3.240 1.00 91.81 192 TYR A C 1
ATOM 1469 O O . TYR A 1 192 ? 14.558 2.159 3.808 1.00 91.81 192 TYR A O 1
ATOM 1477 N N . LYS A 1 193 ? 12.590 3.231 3.865 1.00 90.50 193 LYS A N 1
ATOM 1478 C CA . LYS A 1 193 ? 12.653 3.606 5.275 1.00 90.50 193 LYS A CA 1
ATOM 1479 C C . LYS A 1 193 ? 11.739 2.712 6.096 1.00 90.50 193 LYS A C 1
ATOM 1481 O O . LYS A 1 193 ? 10.587 2.505 5.734 1.00 90.50 193 LYS A O 1
ATOM 1486 N N . TRP A 1 194 ? 12.221 2.264 7.251 1.00 92.50 194 TRP A N 1
ATOM 1487 C CA . TRP A 1 194 ? 11.356 1.705 8.287 1.00 92.50 194 TRP A CA 1
ATOM 1488 C C . TRP A 1 194 ? 10.668 2.862 9.032 1.00 92.50 194 TRP A C 1
ATOM 1490 O O . TRP A 1 194 ? 11.366 3.643 9.688 1.00 92.50 194 TRP A O 1
ATOM 1500 N N . PRO A 1 195 ? 9.341 3.057 8.893 1.00 93.44 195 PRO A N 1
ATOM 1501 C CA . PRO A 1 195 ? 8.678 4.206 9.502 1.00 93.44 195 PRO A CA 1
ATOM 1502 C C . PRO A 1 195 ? 8.597 4.122 11.031 1.00 93.44 195 PRO A C 1
ATOM 1504 O O . PRO A 1 195 ? 8.786 3.076 11.642 1.00 93.44 195 PRO A O 1
ATOM 1507 N N . SER A 1 196 ? 8.275 5.260 11.643 1.00 94.50 196 SER A N 1
ATOM 1508 C CA . SER A 1 196 ? 7.981 5.399 13.072 1.00 94.50 196 SER A CA 1
ATOM 1509 C C . SER A 1 196 ? 6.823 6.395 13.239 1.00 94.50 196 SER A C 1
ATOM 1511 O O . SER A 1 196 ? 7.038 7.576 13.530 1.00 94.50 196 SER A O 1
ATOM 1513 N N . PRO A 1 197 ? 5.574 5.965 12.975 1.00 94.69 197 PRO A N 1
ATOM 1514 C CA . PRO A 1 197 ? 4.401 6.839 12.997 1.00 94.69 197 PRO A CA 1
ATOM 1515 C C . PRO A 1 197 ? 4.006 7.297 14.410 1.00 94.69 197 PRO A C 1
ATOM 1517 O O . PRO A 1 197 ? 3.242 8.253 14.532 1.00 94.69 197 PRO A O 1
ATOM 1520 N N . GLY A 1 198 ? 4.550 6.670 15.457 1.00 92.62 198 GLY A N 1
ATOM 1521 C CA . GLY A 1 198 ? 4.317 7.008 16.862 1.00 92.62 198 GLY A CA 1
ATOM 1522 C C . GLY A 1 198 ? 4.140 5.748 17.705 1.00 92.62 198 GLY A C 1
ATOM 1523 O O . GLY A 1 198 ? 3.093 5.113 17.648 1.00 92.62 198 GLY A O 1
ATOM 1524 N N . LYS A 1 199 ? 5.158 5.388 18.493 1.00 85.12 199 LYS A N 1
ATOM 1525 C CA . LYS A 1 199 ? 5.221 4.110 19.232 1.00 85.12 199 LYS A CA 1
ATOM 1526 C C . LYS A 1 199 ? 4.102 3.893 20.260 1.00 85.12 199 LYS A C 1
ATOM 1528 O O . LYS A 1 199 ? 3.759 2.748 20.529 1.00 85.12 199 LYS A O 1
ATOM 1533 N N . GLU A 1 200 ? 3.545 4.974 20.804 1.00 88.25 200 GLU A N 1
ATOM 1534 C CA . GLU A 1 200 ? 2.474 4.922 21.810 1.00 88.25 200 GLU A CA 1
ATOM 1535 C C . GLU A 1 200 ? 1.117 4.576 21.183 1.00 88.25 200 GLU A C 1
ATOM 1537 O O . GLU A 1 200 ? 0.280 3.945 21.813 1.00 88.25 200 GLU A O 1
ATOM 1542 N N . GLN A 1 201 ? 0.901 4.963 19.923 1.00 92.31 201 GLN A N 1
ATOM 1543 C CA . GLN A 1 201 ? -0.375 4.782 19.220 1.00 92.31 201 GLN A CA 1
ATOM 1544 C C . GLN A 1 201 ? -0.339 3.632 18.215 1.00 92.31 201 GLN A C 1
ATOM 1546 O O . GLN A 1 201 ? -1.381 3.077 17.874 1.00 92.31 201 GLN A O 1
ATOM 1551 N N . PHE A 1 202 ? 0.846 3.272 17.721 1.00 94.50 202 PHE A N 1
ATOM 1552 C CA . PHE A 1 202 ? 1.009 2.310 16.641 1.00 94.50 202 PHE A CA 1
ATOM 1553 C C . PHE A 1 202 ? 2.103 1.304 16.961 1.00 94.50 202 PHE A C 1
ATOM 1555 O O . PHE A 1 202 ? 3.135 1.627 17.556 1.00 94.50 202 PHE A O 1
ATOM 1562 N N . LYS A 1 203 ? 1.884 0.075 16.506 1.00 92.69 203 LYS A N 1
ATOM 1563 C CA . LYS A 1 203 ? 2.828 -1.027 16.624 1.00 92.69 203 LYS A CA 1
ATOM 1564 C C . LYS A 1 203 ? 3.104 -1.616 15.245 1.00 92.69 203 LYS A C 1
ATOM 1566 O O . LYS A 1 203 ? 2.180 -1.872 14.476 1.00 92.69 203 LYS A O 1
ATOM 1571 N N . CYS A 1 204 ? 4.382 -1.836 14.954 1.00 93.75 204 CYS A N 1
ATOM 1572 C CA . CYS A 1 204 ? 4.821 -2.653 13.829 1.00 93.75 204 CYS A CA 1
ATOM 1573 C C . CYS A 1 204 ? 4.650 -4.123 14.225 1.00 93.75 204 CYS A C 1
ATOM 1575 O O . CYS A 1 204 ? 5.192 -4.555 15.242 1.00 93.75 204 CYS A O 1
ATOM 1577 N N . ILE A 1 205 ? 3.864 -4.866 13.452 1.00 92.25 205 ILE A N 1
ATOM 1578 C CA . ILE A 1 205 ? 3.518 -6.272 13.710 1.00 92.25 205 ILE A CA 1
ATOM 1579 C C . ILE A 1 205 ? 4.068 -7.222 12.642 1.00 92.25 205 ILE A C 1
ATOM 1581 O O . ILE A 1 205 ? 3.819 -8.420 12.701 1.00 92.25 205 ILE A O 1
ATOM 1585 N N . GLY A 1 206 ? 4.815 -6.699 11.672 1.00 91.69 206 GLY A N 1
ATOM 1586 C CA . GLY A 1 206 ? 5.499 -7.494 10.666 1.00 91.69 206 GLY A CA 1
ATOM 1587 C C . GLY A 1 206 ? 6.504 -6.651 9.899 1.00 91.69 206 GLY A C 1
ATOM 1588 O O . GLY A 1 206 ? 6.243 -5.482 9.599 1.00 91.69 206 GLY A O 1
ATOM 1589 N N . LEU A 1 207 ? 7.653 -7.243 9.595 1.00 93.75 207 LEU A N 1
ATOM 1590 C CA . LEU A 1 207 ? 8.738 -6.582 8.886 1.00 93.75 207 LEU A CA 1
ATOM 1591 C C . LEU A 1 207 ? 9.403 -7.552 7.908 1.00 93.75 207 LEU A C 1
ATOM 1593 O O . LEU A 1 207 ? 10.039 -8.510 8.333 1.00 93.75 207 LEU A O 1
ATOM 1597 N N . TYR A 1 208 ? 9.266 -7.295 6.610 1.00 93.81 208 TYR A N 1
ATOM 1598 C CA . TYR A 1 208 ? 9.657 -8.214 5.543 1.00 93.81 208 TYR A CA 1
ATOM 1599 C C . TYR A 1 208 ? 10.567 -7.501 4.537 1.00 93.81 208 TYR A C 1
ATOM 1601 O O . TYR A 1 208 ? 10.108 -6.613 3.811 1.00 93.81 208 TYR A O 1
ATOM 1609 N N . PRO A 1 209 ? 11.854 -7.863 4.445 1.00 93.44 209 PRO A N 1
ATOM 1610 C CA . PRO A 1 209 ? 12.697 -7.433 3.337 1.00 93.44 209 PRO A CA 1
ATOM 1611 C C . PRO A 1 209 ? 12.133 -7.945 2.004 1.00 93.44 209 PRO A C 1
ATOM 1613 O O . PRO A 1 209 ? 11.766 -9.113 1.893 1.00 93.44 209 PRO A O 1
ATOM 1616 N N . VAL A 1 210 ? 12.089 -7.089 0.985 1.00 93.75 210 VAL A N 1
ATOM 1617 C CA . VAL A 1 210 ? 11.598 -7.398 -0.363 1.00 93.75 210 VAL A CA 1
ATOM 1618 C C . VAL A 1 210 ? 12.755 -7.289 -1.353 1.00 93.75 210 VAL A C 1
ATOM 1620 O O . VAL A 1 210 ? 13.261 -6.198 -1.627 1.00 93.75 210 VAL A O 1
ATOM 1623 N N . LEU A 1 211 ? 13.168 -8.431 -1.906 1.00 92.62 211 LEU A N 1
ATOM 1624 C CA . LEU A 1 211 ? 14.313 -8.561 -2.808 1.00 92.62 211 LEU A CA 1
ATOM 1625 C C . LEU A 1 211 ? 13.842 -8.923 -4.220 1.00 92.62 211 LEU A C 1
ATOM 1627 O O . LEU A 1 211 ? 12.951 -9.754 -4.377 1.00 92.62 211 LEU A O 1
ATOM 1631 N N . THR A 1 212 ? 14.456 -8.335 -5.255 1.00 90.44 212 THR A N 1
ATOM 1632 C CA . THR A 1 212 ? 14.019 -8.505 -6.662 1.00 90.44 212 THR A CA 1
ATOM 1633 C C . THR A 1 212 ? 15.110 -8.980 -7.632 1.00 90.44 212 THR A C 1
ATOM 1635 O O . THR A 1 212 ? 15.008 -8.801 -8.847 1.00 90.44 212 THR A O 1
ATOM 1638 N N . GLY A 1 213 ? 16.154 -9.623 -7.100 1.00 84.12 213 GLY A N 1
ATOM 1639 C CA . GLY A 1 213 ? 17.322 -10.093 -7.852 1.00 84.12 213 GLY A CA 1
ATOM 1640 C C . GLY A 1 213 ? 18.488 -9.096 -7.856 1.00 84.12 213 GLY A C 1
ATOM 1641 O O . GLY A 1 213 ? 18.415 -8.027 -7.251 1.00 84.12 213 GLY A O 1
ATOM 1642 N N . GLN A 1 214 ? 19.583 -9.451 -8.531 1.00 84.88 214 GLN A N 1
ATOM 1643 C CA . GLN A 1 214 ? 20.839 -8.687 -8.515 1.00 84.88 214 GLN A CA 1
ATOM 1644 C C . GLN A 1 214 ? 20.700 -7.284 -9.127 1.00 84.88 214 GLN A C 1
ATOM 1646 O O . GLN A 1 214 ? 19.994 -7.106 -10.121 1.00 84.88 214 GLN A O 1
ATOM 1651 N N . ASN A 1 215 ? 21.432 -6.314 -8.564 1.00 84.94 215 ASN A N 1
ATOM 1652 C CA . ASN A 1 215 ? 21.469 -4.916 -9.012 1.00 84.94 215 ASN A CA 1
ATOM 1653 C C . ASN A 1 215 ? 20.085 -4.228 -9.013 1.00 84.94 215 ASN A C 1
ATOM 1655 O O . ASN A 1 215 ? 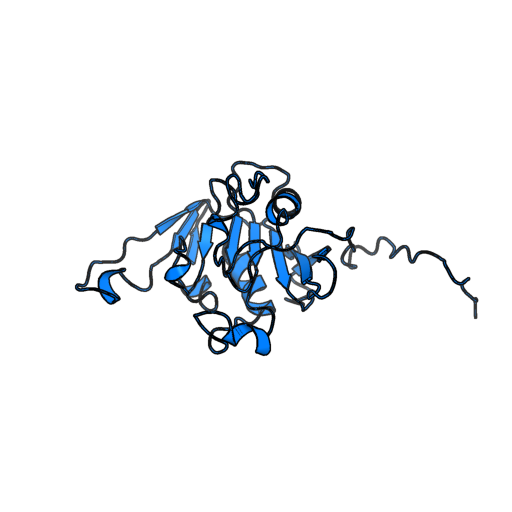19.716 -3.547 -9.970 1.00 84.94 215 ASN A O 1
ATOM 1659 N N . ASN A 1 216 ? 19.293 -4.465 -7.964 1.00 84.81 216 ASN A N 1
ATOM 1660 C CA . ASN A 1 216 ? 18.045 -3.753 -7.694 1.00 84.81 216 ASN A CA 1
ATOM 1661 C C . ASN A 1 216 ? 18.054 -3.250 -6.256 1.00 84.81 216 ASN A C 1
ATOM 1663 O O . ASN A 1 216 ? 18.660 -3.874 -5.382 1.00 84.81 216 ASN A O 1
ATOM 1667 N N . ASP A 1 217 ? 17.317 -2.173 -6.014 1.00 84.31 217 ASP A N 1
ATOM 1668 C CA . ASP A 1 217 ? 17.090 -1.677 -4.667 1.00 84.31 217 ASP A CA 1
ATOM 1669 C C . ASP A 1 217 ? 16.270 -2.684 -3.846 1.00 84.31 217 ASP A C 1
ATOM 1671 O O . ASP A 1 217 ? 15.312 -3.301 -4.334 1.00 84.31 217 ASP A O 1
ATOM 1675 N N . ILE A 1 218 ? 16.644 -2.838 -2.577 1.00 88.62 218 ILE A N 1
ATOM 1676 C CA . ILE A 1 218 ? 15.912 -3.654 -1.608 1.00 88.62 218 ILE A CA 1
ATOM 1677 C C . ILE A 1 218 ? 14.875 -2.761 -0.934 1.00 88.62 218 ILE A C 1
ATOM 1679 O O . ILE A 1 218 ? 15.213 -1.706 -0.398 1.00 88.62 218 ILE A O 1
ATOM 1683 N N . ARG A 1 219 ? 13.614 -3.198 -0.944 1.00 91.81 219 ARG A N 1
ATOM 1684 C CA . ARG A 1 219 ? 12.514 -2.522 -0.245 1.00 91.81 219 ARG A CA 1
ATOM 1685 C C . ARG A 1 219 ? 12.200 -3.226 1.064 1.00 91.81 219 ARG A C 1
ATOM 1687 O O . ARG A 1 219 ? 12.535 -4.391 1.254 1.00 91.81 219 ARG A O 1
ATOM 1694 N N . LEU A 1 220 ? 11.533 -2.521 1.960 1.00 93.31 220 LEU A N 1
ATOM 1695 C CA . LEU A 1 220 ? 11.047 -3.036 3.225 1.00 93.31 220 LEU A CA 1
ATOM 1696 C C . LEU A 1 220 ? 9.526 -2.967 3.218 1.00 93.31 220 LEU A C 1
ATOM 1698 O O . LEU A 1 220 ? 8.963 -1.885 3.070 1.00 93.31 220 LEU A O 1
ATOM 1702 N N . PHE A 1 221 ? 8.872 -4.113 3.386 1.00 96.31 221 PHE A N 1
ATOM 1703 C CA . PHE A 1 221 ? 7.443 -4.168 3.638 1.00 96.31 221 PHE A CA 1
ATOM 1704 C C . PHE A 1 221 ? 7.193 -4.270 5.143 1.00 96.31 221 PHE A C 1
ATOM 1706 O O . PHE A 1 221 ? 7.552 -5.262 5.773 1.00 96.31 221 PHE A O 1
ATOM 1713 N N . SER A 1 222 ? 6.604 -3.237 5.737 1.00 96.31 222 SER A N 1
ATOM 1714 C CA . SER A 1 222 ? 6.252 -3.206 7.160 1.00 96.31 222 SER A CA 1
ATOM 1715 C C . SER A 1 222 ? 4.739 -3.197 7.342 1.00 96.31 222 SER A C 1
ATOM 1717 O O . SER A 1 222 ? 4.033 -2.553 6.572 1.00 96.31 222 SER A O 1
ATOM 1719 N N . ILE A 1 223 ? 4.239 -3.906 8.351 1.00 97.12 223 ILE A N 1
ATOM 1720 C CA . ILE A 1 223 ? 2.811 -3.990 8.672 1.00 97.12 223 ILE A CA 1
ATOM 1721 C C . ILE A 1 223 ? 2.574 -3.315 10.014 1.00 97.12 223 ILE A C 1
ATOM 1723 O O . ILE A 1 223 ? 3.237 -3.628 11.004 1.00 97.12 223 ILE A O 1
ATOM 1727 N N . TRP A 1 224 ? 1.611 -2.404 10.042 1.00 96.94 224 TRP A N 1
ATOM 1728 C CA . TRP A 1 224 ? 1.288 -1.583 11.197 1.00 96.94 224 TRP A CA 1
ATOM 1729 C C . TRP A 1 224 ? -0.142 -1.810 11.655 1.00 96.94 224 TRP A C 1
ATOM 1731 O O . TRP A 1 224 ? -1.051 -1.999 10.845 1.00 96.94 224 TRP A O 1
ATOM 1741 N N . GLN A 1 225 ? -0.329 -1.707 12.966 1.00 95.19 225 GLN A N 1
ATOM 1742 C CA . GLN A 1 225 ? -1.615 -1.778 13.648 1.00 95.19 225 GLN A CA 1
ATOM 1743 C C . GLN A 1 225 ? -1.715 -0.645 14.679 1.00 95.19 225 GLN A C 1
ATOM 1745 O O . GLN A 1 225 ? -0.702 -0.242 15.264 1.00 95.19 225 GLN A O 1
ATOM 1750 N N . ARG A 1 226 ? -2.928 -0.139 14.927 1.00 94.00 226 ARG A N 1
ATOM 1751 C CA . ARG A 1 226 ? -3.201 0.760 16.058 1.00 94.00 226 ARG A CA 1
ATOM 1752 C C . ARG A 1 226 ? -3.122 -0.031 17.373 1.00 94.00 226 ARG A C 1
ATOM 1754 O O . ARG A 1 226 ? -3.635 -1.145 17.454 1.00 94.00 226 ARG A O 1
ATOM 1761 N N . ARG A 1 227 ? -2.460 0.525 18.390 1.00 89.50 227 ARG A N 1
ATOM 1762 C CA . ARG A 1 227 ? -2.496 -0.021 19.753 1.00 89.50 227 ARG A CA 1
ATOM 1763 C C . ARG A 1 227 ? -3.888 0.220 20.344 1.00 89.50 227 ARG A C 1
ATOM 1765 O O . ARG A 1 227 ? -4.491 1.259 20.077 1.00 89.50 227 ARG A O 1
ATOM 1772 N N . LEU A 1 228 ? -4.386 -0.766 21.083 1.00 73.19 228 LEU A N 1
ATOM 1773 C CA . LEU A 1 228 ? -5.614 -0.646 21.871 1.00 73.19 228 LEU A CA 1
ATOM 1774 C C . LEU A 1 228 ? -5.342 0.091 23.176 1.00 73.19 228 LEU A C 1
ATOM 1776 O O . LEU A 1 228 ? -4.227 -0.100 23.713 1.00 73.19 228 LEU A O 1
#

Sequence (228 aa):
MTFRPTGSTIILGDNPDNCPTGDSIILARSKTKYYGAYPSGLLERIRPLLVGGDAEATILHIPGGKAADYNGVKGGITLTGFGKNDVTVDLDPECNPNILCDVRKICDRVEAKGDKIYFSPLIDPSLFNSGDKQATTLIFPRPKAAIIDRPYSEFHADNYTPGKVFLPNLNKLIRDTFEILVPWGLVGVLDYKWPSPGKEQFKCIGLYPVLTGQNNDIRLFSIWQRRL

Foldseek 3Di:
DDDDDPPPPPPVDPPVQDADEDEAAEAAADPDPAQLDDGQCPLVVVVCVFPVPPLPAEEEEAQNQLVVVQAQADPNDGGDSQHPQYFHEHCDCVSVGNANDLLLCCLVAWDADDQKIWGLHPDDPCVVPDDDDRDDTDIGGQGQEYEYRFQQDLVSQCSDPVHSVSGHDPLSSLVSSCNRHDQFGKYKYKHQDDDPNDSVFKGWHYWYWYHHDPPDDIIIIIMMGTDD